Protein 6J02 (pdb70)

InterPro domains:
  IPR001190 SRCR domain [PF00530] (360-457)
  IPR001190 SRCR domain [PR00258] (357-373)
  IPR001190 SRCR domain [PR00258] (376-387)
  IPR001190 SRCR domain [PR00258] (391-401)
  IPR001190 SRCR domain [PR00258] (422-436)
  IPR001190 SRCR domain [PR00258] (445-457)
  IPR001190 SRCR domain [PS00420] (362-399)
  IPR001190 SRCR domain [PS50287] (357-457)
  IPR001190 SRCR domain [SM00202] (357-457)
  IPR003543 Macrophage scavenger receptor, Class A-I/II [PF03523] (125-173)
  IPR003543 Macrophage scavenger receptor, Class A-I/II [PR01408] (24-43)
  IPR003543 Macrophage scavenger receptor, Class A-I/II [PR01408] (54-79)
  IPR003543 Macrophage scavenger receptor, Class A-I/II [PR01408] (125-141)
  IPR003543 Macrophage scavenger receptor, Class A-I/II [PR01408] (153-173)
  IPR003543 Macrophage scavenger receptor, Class A-I/II [PR01408] (175-193)
  IPR003543 Macrophage scavenger receptor, Class A-I/II [PR01408] (213-237)
  IPR003543 Macrophage scavenger receptor, Class A-I/II [PR01408] (241-257)
  IPR003543 Macrophage scavenger receptor, Class A-I/II [PR01408] (258-277)
  IPR008160 Collagen triple helix repeat [PF01391] (276-329)
  IPR036772 SRCR-like domain superfamily [G3DSA:3.10.250.10] (352-458)

Nearest PDB structures (foldseek):
  6j02-assembly2_B  TM=1.009E+00  e=2.039E-23  Mus musculus
  7dpx-assembly1_A  TM=1.003E+00  e=7.834E-20  Homo sapiens
  7bzz-assembly2_D  TM=9.790E-01  e=2.343E-16  Mus musculus
  7c00-assembly1_A  TM=9.803E-01  e=2.225E-15  Homo sapiens
  1by2-assembly1_A  TM=9.703E-01  e=2.714E-14  Homo sapiens

CATH classification: 3.10.250.10

Radius of gyration: 17.84 Å; Cα contacts (8 Å, |Δi|>4): 551; chains: 2; bounding box: 26×53×44 Å

Organism: Mus musculus (NCBI:txid10090)

Foldseek 3Di:
DQWFADQDPDRQKHFIWGADPHDTAFEFQQPDDQLLQLLANVLVPFDGWDDKDWQQPSHFDDDWHFAYPWDGPRPDNHSVPTDGPGTTDDPDGRSGTMMTGTD/DQWFADQDPDRQKHFIWGADPRDIAFEFQQPPDQLLQLLANVLVVFDGWDDKDWQQPRHFDDDWHFAYPWDGPRPDNHSVPTDGPGTTDDPHGSSTTMMTGTD

GO terms:
  GO:0001540 amyloid-beta binding (F, IGI)
  GO:0038024 cargo receptor activity (F, IGI)
  GO:0097242 amyloid-beta clearance (P, IGI)
  GO:0006898 receptor-mediated endocytosis (P, IGI)
  GO:0006911 phagocytosis, engulfment (P, IGI)
  GO:0005886 plasma membrane (C, IMP)
  GO:0010629 negative regulation of gene expression (P, IMP)
  GO:0097242 amyloid-beta clearance (P, IMP)
  GO:0042953 lipoprotein transport (P, IMP)
  GO:0005886 plasma membrane (C, TAS)
  GO:0010744 positive regulation of macrophage derived foam cell differentiation (P, IGI)
  GO:0034381 plasma lipoprotein particle clearance (P, IMP)
  GO:0030169 low-density lipoprotein particle binding (F, IMP)
  GO:0010886 positive regulation of cholesterol storage (P, IMP)
  GO:0030301 cholesterol transport (P, IMP)

Solvent-accessible surface area: 9898 Å² total; per-residue (Å²): 178,62,13,94,26,52,53,28,104,30,83,55,24,0,23,0,10,0,81,35,146,58,92,75,0,0,1,2,10,75,118,6,28,9,63,3,0,26,1,1,0,100,24,40,69,59,131,33,1,34,7,7,36,59,178,17,110,29,37,107,6,119,51,30,12,23,0,3,42,10,108,1,147,6,226,35,85,27,4,61,97,10,142,38,109,98,80,24,12,181,88,20,59,33,52,42,1,0,1,0,20,0,90,182,62,10,99,26,47,55,30,103,27,82,61,24,0,25,0,11,0,80,38,145,57,93,74,1,0,0,1,10,77,127,6,27,8,62,4,0,27,1,0,0,100,42,31,63,58,140,32,0,34,7,7,34,66,178,19,110,30,34,109,5,112,52,35,13,27,0,8,52,9,91,2,159,4,220,37,84,28,1,59,97,10,135,38,98,112,83,32,20,182,91,19,57,34,53,40,2,0,2,0,20,1,59

Secondary structure (DSSP, 8-state):
--EEEEESSSTTEEEEEEEETTEEEEEBSTT--HHHHHHHHHHTT-S-EEEEE-SSTT----S-EEESSEE--S--SSGGGSEES-S--SS--GGGB-EEEE-/--EEEEESSSTTEEEEEEEETTEEEEEBSTT--HHHHHHHHHHTT-S-EEEEE-SSTT----S-EEESSEE--S--SSGGGSEES-SS-SS--GGGB-EEEE-

Sequence (206 aa):
KTVRLVGGSGAHEGRVEIFHQGQWGTICDDRWDIRAGQVVCRSLGYQEVLAVHKRAHFGQGTGPIWLNEVMCFGRESSIENCKINQWGVLSCSHSEDAGVTCTKTVRLVGGSGAHEGRVEIFHQGQWGTICDDRWDIRAGQVVCRSLGYQEVLAVHKRAHFGQGTGPIWLNEVMCFGRESSIENCKINQWGVLSCSHSEDAGVTCT

Structure (mmCIF, N/CA/C/O backbone):
data_6J02
#
_entry.id   6J02
#
_cell.length_a   39.274
_cell.length_b   42.881
_cell.length_c   45.469
_cell.angle_alpha   91.03
_cell.angle_beta   110.81
_cell.angle_gamma   117.35
#
_symmetry.space_group_name_H-M   'P 1'
#
loop_
_entity.id
_entity.type
_entity.pdbx_description
1 polymer 'Macrophage scavenger receptor types I and II'
2 non-polymer 'CALCIUM ION'
3 water water
#
loop_
_atom_site.group_PDB
_atom_site.id
_atom_site.type_symbol
_atom_site.label_atom_id
_atom_site.label_alt_id
_atom_site.label_comp_id
_atom_site.label_asym_id
_atom_site.label_entity_id
_atom_site.label_seq_id
_atom_site.pdbx_PDB_ins_code
_atom_site.Cartn_x
_atom_site.Cartn_y
_atom_site.Cartn_z
_atom_site.occupancy
_atom_site.B_iso_or_equiv
_atom_site.auth_seq_id
_atom_site.auth_comp_id
_atom_site.auth_asym_id
_atom_site.auth_atom_id
_atom_site.pdbx_PDB_model_num
ATOM 1 N N . LYS A 1 14 ? 12.898 -30.120 -13.394 1.00 46.12 4 LYS A N 1
ATOM 2 C CA . LYS A 1 14 ? 13.037 -30.359 -11.953 1.00 42.40 4 LYS A CA 1
ATOM 3 C C . LYS A 1 14 ? 13.609 -29.117 -11.268 1.00 39.56 4 LYS A C 1
ATOM 4 O O . LYS A 1 14 ? 14.677 -28.638 -11.644 1.00 35.87 4 LYS A O 1
ATOM 10 N N . THR A 1 15 ? 12.897 -28.606 -10.262 1.00 31.54 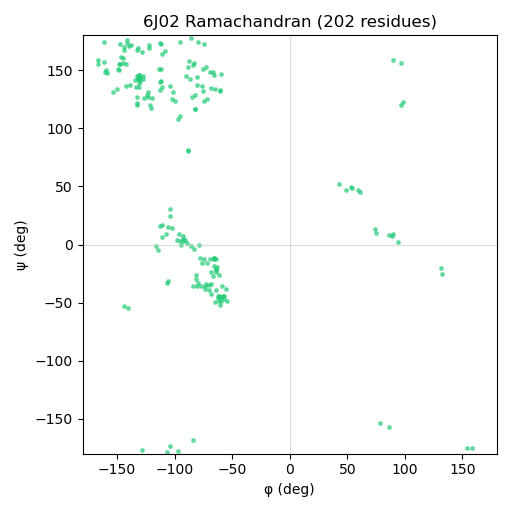5 THR A N 1
ATOM 11 C CA . THR A 1 15 ? 13.264 -27.368 -9.584 1.00 33.41 5 THR A CA 1
ATOM 12 C C . THR A 1 15 ? 14.078 -27.594 -8.316 1.00 35.22 5 THR A C 1
ATOM 13 O O . THR A 1 15 ? 14.370 -26.622 -7.612 1.00 29.30 5 THR A O 1
ATOM 18 N N . VAL A 1 16 ? 14.422 -28.839 -7.992 1.00 28.48 6 VAL A N 1
ATOM 19 C CA . VAL A 1 16 ? 15.239 -29.155 -6.830 1.00 25.97 6 VAL A CA 1
ATOM 20 C C . VAL A 1 16 ? 16.377 -30.062 -7.255 1.00 30.53 6 VAL A C 1
ATOM 21 O O . VAL A 1 16 ? 16.196 -30.939 -8.111 1.00 32.77 6 VAL A O 1
ATOM 34 N N . ARG A 1 17 ? 17.548 -29.859 -6.645 1.00 26.30 7 ARG A N 1
ATOM 35 C CA . ARG A 1 17 ? 18.720 -30.687 -6.892 1.00 30.74 7 ARG A CA 1
ATOM 36 C C . ARG A 1 17 ? 19.540 -30.782 -5.618 1.00 30.44 7 ARG A C 1
ATOM 37 O O . ARG A 1 17 ? 19.455 -29.928 -4.736 1.00 28.38 7 ARG A O 1
ATOM 58 N N . LEU A 1 18 ? 20.318 -31.852 -5.521 1.00 29.11 8 LEU A N 1
ATOM 59 C CA . LEU A 1 18 ? 21.234 -32.070 -4.412 1.00 29.91 8 LEU A CA 1
ATOM 60 C C . LEU A 1 18 ? 22.663 -31.984 -4.918 1.00 31.06 8 LEU A C 1
ATOM 61 O O . LEU A 1 18 ? 22.993 -32.615 -5.924 1.00 31.90 8 LEU A O 1
ATOM 77 N N . VAL A 1 19 ? 23.510 -31.237 -4.204 1.00 30.45 9 VAL A N 1
ATOM 78 C CA . VAL A 1 19 ? 24.870 -30.936 -4.644 1.00 34.83 9 VAL A CA 1
ATOM 79 C C . VAL A 1 19 ? 25.856 -31.209 -3.518 1.00 32.75 9 VAL A C 1
ATOM 80 O O . VAL A 1 19 ? 25.553 -30.972 -2.345 1.00 31.49 9 VAL A O 1
ATOM 93 N N . GLY A 1 20 ? 27.054 -31.669 -3.882 1.00 32.21 10 GLY A N 1
ATOM 94 C CA . GLY A 1 20 ? 28.155 -31.798 -2.946 1.00 37.53 10 GLY A CA 1
ATOM 95 C C . GLY A 1 20 ? 28.193 -33.092 -2.164 1.00 41.97 10 GLY A C 1
ATOM 96 O O . GLY A 1 20 ? 29.018 -33.225 -1.252 1.00 44.43 10 GLY A O 1
ATOM 100 N N . GLY A 1 21 ? 27.346 -34.050 -2.489 1.00 34.91 11 GLY A N 1
ATOM 101 C CA . GLY A 1 21 ? 27.272 -35.280 -1.736 1.00 39.19 11 GLY A CA 1
ATOM 102 C C . GLY A 1 21 ? 28.112 -36.372 -2.369 1.00 40.00 11 GLY A C 1
ATOM 103 O O . GLY A 1 21 ? 28.682 -36.206 -3.443 1.00 43.98 11 GLY A O 1
ATOM 107 N N . SER A 1 22 ? 28.183 -37.502 -1.670 1.00 42.51 12 SER A N 1
ATOM 108 C CA . SER A 1 22 ? 28.855 -38.668 -2.233 1.00 41.21 12 SER A CA 1
ATOM 109 C C . SER A 1 22 ? 28.156 -39.128 -3.505 1.00 43.12 12 SER A C 1
ATOM 110 O O . SER A 1 22 ? 28.797 -39.327 -4.543 1.00 57.74 12 SER A O 1
ATOM 113 N N . GLY A 1 23 ? 26.835 -39.260 -3.454 1.00 39.80 13 GLY A N 1
ATOM 114 C CA . GLY A 1 23 ? 26.050 -39.640 -4.609 1.00 33.96 13 GLY A CA 1
ATOM 115 C C . GLY A 1 23 ? 24.902 -38.693 -4.847 1.00 35.96 13 GLY A C 1
ATOM 116 O O . GLY A 1 23 ? 24.774 -37.686 -4.145 1.00 38.50 13 GLY A O 1
ATOM 120 N N . ALA A 1 24 ? 24.063 -38.979 -5.838 1.00 32.70 14 ALA A N 1
ATOM 121 C CA . ALA A 1 24 ? 22.964 -38.074 -6.118 1.00 36.90 14 ALA A CA 1
ATOM 122 C C . ALA A 1 24 ? 21.843 -38.171 -5.095 1.00 31.94 14 ALA A C 1
ATOM 123 O O . ALA A 1 24 ? 20.960 -37.311 -5.096 1.00 40.87 14 ALA A O 1
ATOM 130 N N . HIS A 1 25 ? 21.848 -39.193 -4.244 1.00 36.27 15 HIS A N 1
ATOM 131 C CA . HIS A 1 25 ? 20.825 -39.371 -3.217 1.00 36.65 15 HIS A CA 1
ATOM 132 C C . HIS A 1 25 ? 21.036 -38.480 -1.998 1.00 33.21 15 HIS A C 1
ATOM 133 O O . HIS A 1 25 ? 20.258 -38.592 -1.045 1.00 29.21 15 HIS A O 1
ATOM 147 N N . GLU A 1 26 ? 22.085 -37.655 -1.973 1.00 32.30 16 GLU A N 1
ATOM 148 C CA . GLU A 1 26 ? 22.399 -36.811 -0.824 1.00 32.86 16 GLU A CA 1
ATOM 149 C C . GLU A 1 26 ? 23.084 -35.531 -1.299 1.00 36.13 16 GLU A C 1
ATOM 150 O O . GLU A 1 26 ? 23.762 -35.524 -2.340 1.00 30.71 16 GLU A O 1
ATOM 162 N N . GLY A 1 27 ? 22.902 -34.469 -0.531 1.00 28.02 17 GLY A N 1
ATOM 163 C CA . GLY A 1 27 ? 23.710 -33.265 -0.714 1.00 29.41 17 GLY A CA 1
ATOM 164 C C . GLY A 1 27 ? 23.065 -32.025 -0.147 1.00 30.16 17 GLY A C 1
ATOM 165 O O . GLY A 1 27 ? 22.033 -32.060 0.528 1.00 25.56 17 GLY A O 1
ATOM 169 N N . ARG A 1 28 ? 23.738 -30.893 -0.394 1.00 26.53 18 ARG A N 1
ATOM 170 C CA . ARG A 1 28 ? 23.123 -29.591 -0.183 1.00 23.50 18 ARG A CA 1
ATOM 171 C C . ARG A 1 28 ? 21.890 -29.449 -1.074 1.00 27.37 18 ARG A C 1
ATOM 172 O O . ARG A 1 28 ? 21.948 -29.717 -2.279 1.00 28.28 18 ARG A O 1
ATOM 193 N N . VAL A 1 29 ? 20.773 -29.004 -0.487 1.00 24.79 19 VAL A N 1
ATOM 194 C CA . VAL A 1 29 ? 19.540 -28.806 -1.237 1.00 19.21 19 VAL A CA 1
ATOM 195 C C . VAL A 1 29 ? 19.595 -27.456 -1.938 1.00 23.86 19 VAL A C 1
ATOM 196 O O . VAL A 1 29 ? 19.811 -26.426 -1.299 1.00 25.46 19 VAL A O 1
ATOM 209 N N . GLU A 1 30 ? 19.337 -27.458 -3.232 1.00 24.54 20 GLU A N 1
ATOM 210 C CA . GLU A 1 30 ? 19.227 -26.213 -3.985 1.00 26.75 20 GLU A CA 1
ATOM 211 C C . GLU A 1 30 ? 17.912 -26.216 -4.741 1.00 26.27 20 GLU A C 1
ATOM 212 O O . GLU A 1 30 ? 17.436 -27.264 -5.192 1.00 26.06 20 GLU A O 1
ATOM 224 N N . ILE A 1 31 ? 17.316 -25.031 -4.858 1.00 23.76 21 ILE A N 1
ATOM 225 C CA . ILE A 1 31 ? 15.998 -24.880 -5.435 1.00 21.65 21 ILE A CA 1
ATOM 226 C C . ILE A 1 31 ? 16.093 -23.788 -6.483 1.00 23.36 21 ILE A C 1
ATOM 227 O O . ILE A 1 31 ? 16.790 -22.788 -6.270 1.00 21.88 21 ILE A O 1
ATOM 243 N N . PHE A 1 32 ? 15.399 -23.984 -7.588 1.00 26.51 22 PHE A N 1
ATOM 244 C CA . PHE A 1 32 ? 15.417 -23.042 -8.707 1.00 26.35 22 PHE A CA 1
ATOM 245 C C . PHE A 1 32 ? 14.168 -22.170 -8.641 1.00 24.55 22 PHE A C 1
ATOM 246 O O . PHE A 1 32 ? 13.045 -22.679 -8.689 1.00 25.94 22 PHE A O 1
ATOM 263 N N . HIS A 1 33 ? 14.366 -20.846 -8.603 1.00 28.61 23 HIS A N 1
ATOM 264 C CA . HIS A 1 33 ? 13.283 -19.895 -8.385 1.00 28.40 23 HIS A CA 1
ATOM 265 C C . HIS A 1 33 ? 13.678 -18.621 -9.107 1.00 24.19 23 HIS A C 1
ATOM 266 O O . HIS A 1 33 ? 14.844 -18.227 -9.036 1.00 23.12 23 HIS A O 1
ATOM 280 N N . GLN A 1 34 ? 12.742 -18.047 -9.848 1.00 27.31 24 GLN A N 1
ATOM 281 C CA . GLN A 1 34 ? 12.966 -16.785 -10.573 1.00 27.37 24 GLN A CA 1
ATOM 282 C C . GLN A 1 34 ? 14.342 -16.773 -11.249 1.00 32.65 24 GLN A C 1
ATOM 283 O O . GLN A 1 34 ? 15.149 -15.856 -11.074 1.00 33.38 24 GLN A O 1
ATOM 297 N N . GLY A 1 35 ? 14.605 -17.835 -12.015 1.00 32.45 25 GLY A N 1
ATOM 298 C CA . GLY A 1 35 ? 15.785 -17.951 -12.854 1.00 32.22 25 GLY A CA 1
ATOM 299 C C . GLY A 1 35 ? 17.102 -18.247 -12.174 1.00 33.27 25 GLY A C 1
ATOM 300 O O . GLY A 1 35 ? 18.135 -18.201 -12.851 1.00 34.45 25 GLY A O 1
ATOM 304 N N . GLN A 1 36 ? 17.120 -18.595 -10.879 1.00 27.17 26 GLN A N 1
ATOM 305 C CA . GLN A 1 36 ? 18.374 -18.764 -10.158 1.00 26.98 26 GLN A CA 1
ATOM 306 C C . GLN A 1 36 ? 18.260 -19.985 -9.266 1.00 29.37 26 GLN A C 1
ATOM 307 O O . GLN A 1 36 ? 17.232 -20.165 -8.616 1.00 27.28 26 GLN A O 1
ATOM 321 N N . TRP A 1 37 ? 19.310 -20.798 -9.230 1.00 26.59 27 TRP A N 1
ATOM 322 C CA . TRP A 1 37 ? 19.444 -21.796 -8.171 1.00 28.24 27 TRP A CA 1
ATOM 323 C C . TRP A 1 37 ? 19.886 -21.105 -6.891 1.00 29.23 27 TRP A C 1
ATOM 324 O O . TRP A 1 37 ? 20.750 -20.223 -6.914 1.00 29.22 27 TRP A O 1
ATOM 345 N N . GLY A 1 38 ? 19.268 -21.480 -5.773 1.00 25.47 28 GLY A N 1
ATOM 346 C CA . GLY A 1 38 ? 19.611 -20.898 -4.498 1.00 25.27 28 GLY A CA 1
ATOM 347 C C . GLY A 1 38 ? 19.418 -21.958 -3.439 1.00 22.77 28 GLY A C 1
ATOM 348 O O . GLY A 1 38 ? 18.880 -23.039 -3.702 1.00 26.75 28 GLY A O 1
ATOM 352 N N . THR A 1 39 ? 19.835 -21.629 -2.233 1.00 21.91 29 THR A N 1
ATOM 353 C CA . THR A 1 39 ? 19.891 -22.629 -1.155 1.0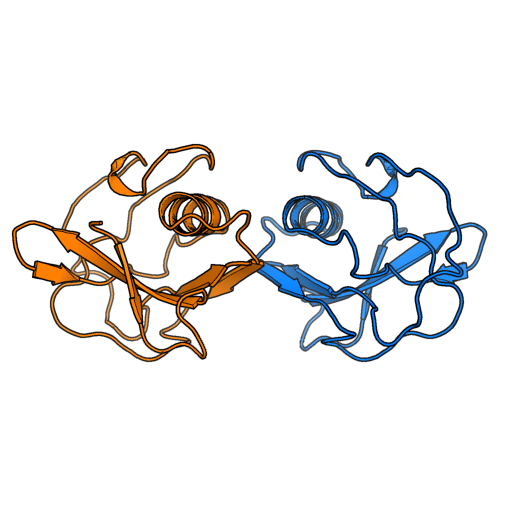0 20.16 29 THR A CA 1
ATOM 354 C C . THR A 1 39 ? 18.775 -22.432 -0.122 1.00 23.06 29 THR A C 1
ATOM 355 O O . THR A 1 39 ? 17.901 -21.576 -0.244 1.00 20.68 29 THR A O 1
ATOM 366 N N . ILE A 1 40 ? 18.792 -23.295 0.896 1.00 20.52 30 ILE A N 1
ATOM 367 C CA . ILE A 1 40 ? 17.811 -23.301 1.978 1.00 23.34 30 ILE A CA 1
ATOM 368 C C . ILE A 1 40 ? 18.556 -23.150 3.301 1.00 20.59 30 ILE A C 1
ATOM 369 O O . ILE A 1 40 ? 19.524 -23.869 3.558 1.00 22.68 30 ILE A O 1
ATOM 385 N N . CYS A 1 41 ? 18.106 -22.230 4.144 1.00 21.59 31 CYS A N 1
ATOM 386 C CA . CYS A 1 41 ? 18.734 -22.024 5.432 1.00 25.21 31 CYS A CA 1
ATOM 387 C C . CYS A 1 41 ? 18.341 -23.151 6.383 1.00 21.80 31 CYS A C 1
ATOM 388 O O . CYS A 1 41 ? 17.244 -23.729 6.289 1.00 22.35 31 CYS A O 1
ATOM 395 N N . ASP A 1 42 ? 19.231 -23.441 7.318 1.00 20.59 32 ASP A N 1
ATOM 396 C CA . ASP A 1 42 ? 19.003 -24.572 8.224 1.00 20.64 32 ASP A CA 1
ATOM 397 C C . ASP A 1 42 ? 18.162 -24.224 9.457 1.00 25.82 32 ASP A C 1
ATOM 398 O O . ASP A 1 42 ? 17.907 -25.114 10.285 1.00 20.06 32 ASP A O 1
ATOM 407 N N . ASP A 1 43 ? 17.743 -22.968 9.613 1.00 25.02 33 ASP A N 1
ATOM 408 C CA . ASP A 1 43 ? 17.138 -22.531 10.878 1.00 27.22 33 ASP A CA 1
ATOM 409 C C . ASP A 1 43 ? 15.928 -23.372 11.232 1.00 26.27 33 ASP A C 1
ATOM 410 O O . ASP A 1 43 ? 15.789 -23.836 12.371 1.00 29.06 33 ASP A O 1
ATOM 419 N N . ARG A 1 44 ? 15.044 -23.590 10.266 1.00 20.74 34 ARG A N 1
ATOM 420 C CA . ARG A 1 44 ? 13.810 -24.333 10.490 1.00 32.37 34 ARG A CA 1
ATOM 421 C C . ARG A 1 44 ? 13.819 -25.675 9.783 1.00 33.27 34 ARG A C 1
ATOM 422 O O . ARG A 1 44 ? 12.771 -26.302 9.631 1.00 30.55 34 ARG A O 1
ATOM 443 N N . TRP A 1 45 ? 14.995 -26.137 9.379 1.00 29.65 35 TRP A N 1
ATOM 444 C CA . TRP A 1 45 ? 15.097 -27.311 8.532 1.00 24.84 35 TRP A CA 1
ATOM 445 C C . TRP A 1 45 ? 14.821 -28.566 9.347 1.00 22.07 35 TRP A C 1
ATOM 446 O O . TRP A 1 45 ? 15.508 -28.828 10.332 1.00 26.73 35 TRP A O 1
ATOM 467 N N . ASP A 1 46 ? 13.842 -29.363 8.929 1.00 20.90 36 ASP A N 1
ATOM 468 C CA . ASP A 1 46 ? 13.488 -30.532 9.725 1.00 22.38 36 ASP A CA 1
ATOM 469 C C . ASP A 1 46 ? 13.205 -31.719 8.818 1.00 20.06 36 ASP A C 1
ATOM 470 O O . ASP A 1 46 ? 13.153 -31.617 7.594 1.00 20.03 36 ASP A O 1
ATOM 479 N N . ILE A 1 47 ? 13.057 -32.875 9.452 1.00 19.41 37 ILE A N 1
ATOM 480 C CA . ILE A 1 47 ? 12.951 -34.136 8.745 1.00 21.38 37 ILE A CA 1
ATOM 481 C C . ILE A 1 47 ? 11.699 -34.208 7.864 1.00 19.94 37 ILE A C 1
ATOM 482 O O . ILE A 1 47 ? 11.671 -34.983 6.900 1.00 20.40 37 ILE A O 1
ATOM 498 N N . ARG A 1 48 ? 10.653 -33.429 8.167 1.00 20.51 38 ARG A N 1
ATOM 499 C CA . ARG A 1 48 ? 9.463 -33.433 7.318 1.00 17.01 38 ARG A CA 1
ATOM 500 C C . ARG A 1 48 ? 9.773 -32.780 5.981 1.00 20.41 38 ARG A C 1
ATOM 501 O O . ARG A 1 48 ? 9.329 -33.250 4.926 1.00 23.79 38 ARG A O 1
ATOM 522 N N . ALA A 1 49 ? 10.562 -31.711 6.005 1.00 21.34 39 ALA A N 1
ATOM 523 C CA . ALA A 1 49 ? 10.972 -31.080 4.757 1.00 19.68 39 ALA A CA 1
ATOM 524 C C . ALA A 1 49 ? 11.954 -31.972 4.010 1.00 23.91 39 ALA A C 1
ATOM 525 O O . ALA A 1 49 ? 11.930 -32.041 2.775 1.00 23.43 39 ALA A O 1
ATOM 532 N N . GLY A 1 50 ? 12.797 -32.694 4.746 1.00 22.40 40 GLY A N 1
ATOM 533 C CA . GLY A 1 50 ? 13.707 -33.627 4.112 1.00 22.48 40 GLY A CA 1
ATOM 534 C C . GLY A 1 50 ? 12.970 -34.731 3.385 1.00 21.57 40 GLY A C 1
ATOM 535 O O . GLY A 1 50 ? 13.337 -35.101 2.269 1.00 22.66 40 GLY A O 1
ATOM 539 N N . GLN A 1 51 ? 11.940 -35.292 4.019 1.00 22.78 41 GLN A N 1
ATOM 540 C CA . GLN A 1 51 ? 11.093 -36.282 3.353 1.00 22.47 41 GLN A CA 1
ATOM 541 C C . GLN A 1 51 ? 10.477 -35.722 2.074 1.00 23.73 41 GLN A C 1
ATOM 542 O O . GLN A 1 51 ? 10.430 -36.399 1.040 1.00 26.31 41 GLN A O 1
ATOM 556 N N . VAL A 1 52 ? 9.964 -34.498 2.126 1.00 25.03 42 VAL A N 1
ATOM 557 C CA . VAL A 1 52 ? 9.364 -33.913 0.932 1.00 26.36 42 VAL A CA 1
ATOM 558 C C . VAL A 1 52 ? 10.392 -33.822 -0.182 1.00 25.46 42 VAL A C 1
ATOM 559 O O . VAL A 1 52 ? 10.109 -34.162 -1.340 1.00 25.61 42 VAL A O 1
ATOM 572 N N . VAL A 1 53 ? 11.599 -33.364 0.150 1.00 24.53 43 VAL A N 1
ATOM 573 C CA . VAL A 1 53 ? 12.621 -33.175 -0.870 1.00 22.28 43 VAL A CA 1
ATOM 574 C C . VAL A 1 53 ? 12.996 -34.515 -1.468 1.00 23.35 43 VAL A C 1
ATOM 575 O O . VAL A 1 53 ? 13.047 -34.694 -2.688 1.00 24.79 43 VAL A O 1
ATOM 588 N N . CYS A 1 54 ? 13.267 -35.479 -0.602 1.00 21.37 44 CYS A N 1
ATOM 589 C CA . CYS A 1 54 ? 13.709 -36.785 -1.058 1.00 22.24 44 CYS A CA 1
ATOM 590 C C . CYS A 1 54 ? 12.673 -37.447 -1.957 1.00 28.99 44 CYS A C 1
ATOM 591 O O . CYS A 1 54 ? 13.013 -38.006 -3.005 1.00 27.34 44 CYS A O 1
ATOM 598 N N . ARG A 1 55 ? 11.400 -37.404 -1.570 1.00 26.19 45 ARG A N 1
ATOM 599 C CA . ARG A 1 55 ? 10.399 -38.092 -2.372 1.00 28.71 45 ARG A CA 1
ATOM 600 C C . ARG A 1 55 ? 10.136 -37.355 -3.689 1.00 28.29 45 ARG A C 1
ATOM 601 O O . ARG A 1 55 ? 9.890 -37.990 -4.718 1.00 29.51 45 ARG A O 1
ATOM 622 N N . SER A 1 56 ? 10.215 -36.024 -3.685 1.00 26.94 46 SER A N 1
ATOM 623 C CA . SER A 1 56 ? 10.081 -35.258 -4.926 1.00 28.34 46 SER A CA 1
ATOM 624 C C . SER A 1 56 ? 11.202 -35.558 -5.917 1.00 33.33 46 SER A C 1
ATOM 625 O O . SER A 1 56 ? 11.060 -35.279 -7.120 1.00 32.66 46 SER A O 1
ATOM 633 N N . LEU A 1 57 ? 12.323 -36.081 -5.442 1.00 27.96 47 LEU A N 1
ATOM 634 C CA . LEU A 1 57 ? 13.415 -36.501 -6.312 1.00 35.43 47 LEU A CA 1
ATOM 635 C C . LEU A 1 57 ? 13.310 -37.978 -6.675 1.00 38.49 47 LEU A C 1
ATOM 636 O O . LEU A 1 57 ? 14.234 -38.525 -7.287 1.00 38.35 47 LEU A O 1
ATOM 652 N N . GLY A 1 58 ? 12.213 -38.628 -6.294 1.00 34.55 48 GLY A N 1
ATOM 653 C CA . GLY A 1 58 ? 11.966 -40.009 -6.640 1.00 35.99 48 GLY A CA 1
ATOM 654 C C . GLY A 1 58 ? 12.501 -41.038 -5.670 1.00 40.29 48 GLY A C 1
ATOM 655 O O . GLY A 1 58 ? 12.449 -42.233 -5.981 1.00 33.43 48 GLY A O 1
ATOM 659 N N . TYR A 1 59 ? 13.025 -40.624 -4.518 1.00 32.20 49 TYR A N 1
ATOM 660 C CA . TYR A 1 59 ? 13.525 -41.558 -3.522 1.00 34.80 49 TYR A CA 1
ATOM 661 C C . TYR A 1 59 ? 12.400 -41.969 -2.589 1.00 31.53 49 TYR A C 1
ATOM 662 O O . TYR A 1 59 ? 11.447 -41.218 -2.357 1.00 33.84 49 TYR A O 1
ATOM 680 N N . GLN A 1 60 ? 12.525 -43.171 -2.031 1.00 30.70 50 GLN A N 1
ATOM 681 C CA . GLN A 1 60 ? 11.437 -43.689 -1.213 1.00 31.04 50 GLN A CA 1
ATOM 682 C C . GLN A 1 60 ? 11.371 -42.987 0.140 1.00 27.27 50 GLN A C 1
ATOM 683 O O . GLN A 1 60 ? 10.275 -42.757 0.665 1.00 32.59 50 GLN A O 1
ATOM 697 N N . GLU A 1 61 ? 12.521 -42.669 0.740 1.00 26.70 51 GLU A N 1
ATOM 698 C CA . GLU A 1 61 ? 12.525 -42.111 2.084 1.00 30.28 51 GLU A CA 1
ATOM 699 C C . GLU A 1 61 ? 13.641 -41.100 2.242 1.00 23.59 51 GLU A C 1
ATOM 700 O O . GLU A 1 61 ? 14.648 -41.142 1.532 1.00 24.99 51 GLU A O 1
ATOM 712 N N . VAL A 1 62 ? 13.488 -40.247 3.257 1.00 22.51 52 VAL A N 1
ATOM 713 C CA . VAL A 1 62 ? 14.613 -39.506 3.824 1.00 22.99 52 VAL A CA 1
ATOM 714 C C . VAL A 1 62 ? 15.280 -40.364 4.890 1.00 25.50 52 VAL A C 1
ATOM 715 O O . VAL A 1 62 ? 14.612 -41.057 5.662 1.00 20.94 52 VAL A O 1
ATOM 728 N N . LEU A 1 63 ? 16.607 -40.280 4.954 1.00 23.74 53 LEU A N 1
ATOM 729 C CA . LEU A 1 63 ? 17.388 -40.898 6.015 1.00 27.39 53 LEU A CA 1
ATOM 730 C C . LEU A 1 63 ? 17.916 -39.898 7.021 1.00 23.98 53 LEU A C 1
ATOM 731 O O . LEU A 1 63 ? 18.025 -40.229 8.205 1.00 22.10 53 LEU A O 1
ATOM 747 N N . ALA A 1 64 ? 18.210 -38.677 6.584 1.00 22.35 54 ALA A N 1
ATOM 748 C CA . ALA A 1 64 ? 18.814 -37.686 7.448 1.00 17.83 54 ALA A CA 1
ATOM 749 C C . ALA A 1 64 ? 18.599 -36.288 6.871 1.00 21.41 54 ALA A C 1
ATOM 750 O O . ALA A 1 64 ? 18.510 -36.106 5.652 1.00 24.04 54 ALA A O 1
ATOM 757 N N . VAL A 1 65 ? 18.490 -35.314 7.771 1.00 22.07 55 VAL A N 1
ATOM 758 C CA . VAL A 1 65 ? 18.641 -33.903 7.411 1.00 20.14 55 VAL A CA 1
ATOM 759 C C . VAL A 1 65 ? 19.903 -33.392 8.084 1.00 23.56 55 VAL A C 1
ATOM 760 O O . VAL A 1 65 ? 20.312 -33.872 9.149 1.00 23.16 55 VAL A O 1
ATOM 773 N N . HIS A 1 66 ? 20.523 -32.402 7.459 1.00 21.91 56 HIS A N 1
ATOM 774 C CA . HIS A 1 66 ? 21.815 -31.905 7.899 1.00 21.58 56 HIS A CA 1
ATOM 775 C C . HIS A 1 66 ? 21.784 -30.390 7.909 1.00 25.95 56 HIS A C 1
ATOM 776 O O . HIS A 1 66 ? 21.223 -29.768 7.006 1.00 24.83 56 HIS A O 1
ATOM 790 N N . LYS A 1 67 ? 22.423 -29.816 8.911 1.00 24.58 57 LYS A N 1
ATOM 791 C CA . LYS A 1 67 ? 22.506 -28.370 9.076 1.00 24.40 57 LYS A CA 1
ATOM 792 C C . LYS A 1 67 ? 23.951 -27.917 8.874 1.00 30.31 57 LYS A C 1
ATOM 793 O O . LYS A 1 67 ? 24.855 -28.726 8.691 1.00 26.06 57 LYS A O 1
ATOM 812 N N . ARG A 1 68 ? 24.144 -26.600 8.856 1.00 26.23 58 ARG A N 1
ATOM 813 C CA . ARG A 1 68 ? 25.472 -25.975 8.936 1.00 29.35 58 ARG A CA 1
ATOM 814 C C . ARG A 1 68 ? 26.374 -26.367 7.769 1.00 29.96 58 ARG A C 1
ATOM 815 O O . ARG A 1 68 ? 27.560 -26.650 7.945 1.00 27.27 58 ARG A O 1
ATOM 836 N N . ALA A 1 69 ? 25.809 -26.331 6.562 1.00 26.44 59 ALA A N 1
ATOM 837 C CA . ALA A 1 69 ? 26.558 -26.525 5.321 1.00 28.61 59 ALA A CA 1
ATOM 838 C C . ALA A 1 69 ? 27.363 -27.817 5.382 1.00 36.85 59 ALA A C 1
ATOM 839 O O . ALA A 1 69 ? 28.560 -27.867 5.097 1.00 29.72 59 ALA A O 1
ATOM 846 N N . HIS A 1 70 ? 26.667 -28.880 5.777 1.00 30.94 60 HIS A N 1
ATOM 847 C CA . HIS A 1 70 ? 27.281 -30.191 5.921 1.00 33.94 60 HIS A CA 1
ATOM 848 C C . HIS A 1 70 ? 27.969 -30.650 4.638 1.00 37.59 60 HIS A C 1
ATOM 849 O O . HIS A 1 70 ? 29.031 -31.285 4.689 1.00 31.11 60 HIS A O 1
ATOM 863 N N . PHE A 1 71 ? 27.373 -30.359 3.480 1.00 36.40 61 PHE A N 1
ATOM 864 C CA . PHE A 1 71 ? 27.927 -30.741 2.186 1.00 34.96 61 PHE A CA 1
ATOM 865 C C . PHE A 1 71 ? 28.570 -29.561 1.471 1.00 34.89 61 PHE A C 1
ATOM 866 O O . PHE A 1 71 ? 28.572 -29.509 0.237 1.00 35.54 61 PHE A O 1
ATOM 883 N N . GLY A 1 72 ? 29.111 -28.625 2.225 1.00 32.43 62 GLY A N 1
ATOM 884 C CA . GLY A 1 72 ? 29.699 -27.428 1.672 1.00 35.97 62 GLY A CA 1
ATOM 885 C C . GLY A 1 72 ? 28.690 -26.301 1.539 1.00 36.48 62 GLY A C 1
ATOM 886 O O . GLY A 1 72 ? 27.474 -26.501 1.527 1.00 32.36 62 GLY A O 1
ATOM 890 N N . GLN A 1 73 ? 29.222 -25.088 1.468 1.00 33.55 63 GLN A N 1
ATOM 891 C CA . GLN A 1 73 ? 28.398 -23.905 1.274 1.00 34.75 63 GLN A CA 1
ATOM 892 C C . GLN A 1 73 ? 28.020 -23.733 -0.186 1.00 33.18 63 GLN A C 1
ATOM 893 O O . GLN A 1 73 ? 28.810 -24.014 -1.090 1.00 31.29 63 GLN A O 1
ATOM 907 N N . GLY A 1 74 ? 26.804 -23.246 -0.416 1.00 28.55 64 GLY A N 1
ATOM 908 C CA . GLY A 1 74 ? 26.408 -22.801 -1.732 1.00 34.84 64 GLY A CA 1
ATOM 909 C C . GLY A 1 74 ? 26.811 -21.361 -1.950 1.00 30.64 64 GLY A C 1
ATOM 910 O O . GLY A 1 74 ? 27.374 -20.705 -1.074 1.00 30.47 64 GLY A O 1
ATOM 914 N N . THR A 1 75 ? 26.521 -20.879 -3.154 1.00 33.88 65 THR A N 1
ATOM 915 C CA . THR A 1 75 ? 26.664 -19.482 -3.526 1.00 35.70 65 THR A CA 1
ATOM 916 C C . THR A 1 75 ? 25.310 -18.977 -4.003 1.00 33.40 65 THR A C 1
ATOM 917 O O . THR A 1 75 ? 24.379 -19.751 -4.230 1.00 38.65 65 THR A O 1
ATOM 928 N N . GLY A 1 76 ? 25.201 -17.667 -4.170 1.00 37.89 66 GLY A N 1
ATOM 929 C CA 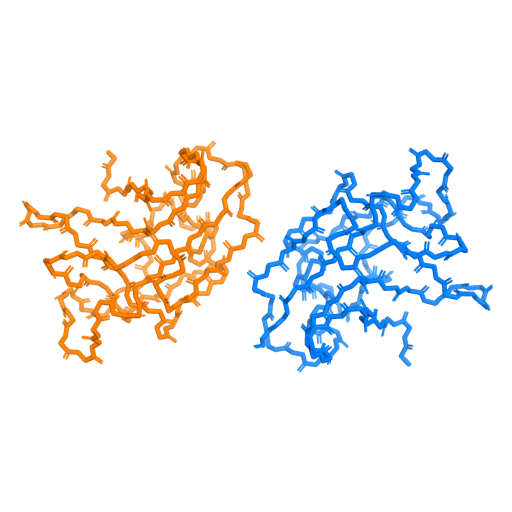. GLY A 1 76 ? 24.019 -17.102 -4.764 1.00 37.75 66 GLY A CA 1
ATOM 930 C C . GLY A 1 76 ? 22.940 -16.862 -3.736 1.00 32.11 66 GLY A C 1
ATOM 931 O O . GLY A 1 76 ? 23.222 -16.703 -2.545 1.00 35.14 66 GLY A O 1
ATOM 935 N N . PRO A 1 77 ? 21.683 -16.806 -4.171 1.00 30.03 67 PRO A N 1
ATOM 936 C CA . PRO A 1 77 ? 20.613 -16.495 -3.226 1.00 26.60 67 PRO A CA 1
ATOM 937 C C . PRO A 1 77 ? 20.427 -17.636 -2.255 1.00 24.29 67 PRO A C 1
ATOM 938 O O . PRO A 1 77 ? 20.677 -18.797 -2.573 1.00 26.61 67 PRO A O 1
ATOM 949 N N . ILE A 1 78 ? 20.023 -17.278 -1.052 1.00 23.67 68 ILE A N 1
ATOM 950 C CA . ILE A 1 78 ? 19.405 -18.222 -0.131 1.00 25.02 68 ILE A CA 1
ATOM 951 C C . ILE A 1 78 ? 17.907 -18.050 -0.327 1.00 26.55 68 ILE A C 1
ATOM 952 O O . ILE A 1 78 ? 17.359 -17.001 0.012 1.00 28.20 68 ILE A O 1
ATOM 968 N N . TRP A 1 79 ? 17.238 -19.057 -0.904 1.00 21.46 69 TRP A N 1
ATOM 969 C CA . TRP A 1 79 ? 15.854 -18.818 -1.307 1.00 21.72 69 TRP A CA 1
ATOM 970 C C . TRP A 1 79 ? 14.848 -19.011 -0.180 1.00 24.99 69 TRP A C 1
ATOM 971 O O . TRP A 1 79 ? 13.855 -18.272 -0.122 1.00 24.93 69 TRP A O 1
ATOM 992 N N . LEU A 1 80 ? 15.068 -19.976 0.713 1.00 22.68 70 LEU A N 1
ATOM 993 C CA . LEU A 1 80 ? 14.073 -20.340 1.709 1.00 25.42 70 LEU A CA 1
ATOM 994 C C . LEU A 1 80 ? 14.679 -20.401 3.100 1.00 21.10 70 LEU A C 1
ATOM 995 O O . LEU A 1 80 ? 15.843 -20.759 3.283 1.00 20.17 70 LEU A O 1
ATOM 1011 N N . ASN A 1 81 ? 13.869 -20.015 4.078 1.00 20.96 71 ASN A N 1
ATOM 1012 C CA . ASN A 1 81 ? 14.191 -20.187 5.482 1.00 22.85 71 ASN A CA 1
ATOM 1013 C C . ASN A 1 81 ? 12.887 -20.502 6.196 1.00 29.86 71 ASN A C 1
ATOM 1014 O O . ASN A 1 81 ? 12.765 -21.520 6.878 1.00 28.80 71 ASN A O 1
ATOM 1025 N N . GLU A 1 82 ? 11.886 -19.651 6.004 1.00 28.56 72 GLU A N 1
ATOM 1026 C CA . GLU A 1 82 ? 10.590 -19.860 6.632 1.00 35.71 72 GLU A CA 1
ATOM 1027 C C . GLU A 1 82 ? 9.753 -20.735 5.706 1.00 35.09 72 GLU A C 1
ATOM 1028 O O . GLU A 1 82 ? 8.923 -20.265 4.927 1.00 29.89 72 GLU A O 1
ATOM 1034 N N . VAL A 1 83 ? 10.004 -22.041 5.784 1.00 30.98 73 VAL A N 1
ATOM 1035 C CA . VAL A 1 83 ? 9.227 -23.040 5.062 1.00 30.47 73 VAL A CA 1
ATOM 1036 C C . VAL A 1 83 ? 8.903 -24.151 6.054 1.00 30.54 73 VAL A C 1
ATOM 1037 O O . VAL A 1 83 ? 9.745 -24.510 6.882 1.00 31.27 73 VAL A O 1
ATOM 1050 N N . MET A 1 84 ? 7.648 -24.609 6.039 1.00 25.59 74 MET A N 1
ATOM 1051 C CA . MET A 1 84 ? 7.122 -25.592 6.981 1.00 25.37 74 MET A CA 1
ATOM 1052 C C . MET A 1 84 ? 6.384 -26.624 6.157 1.00 24.85 74 MET A C 1
ATOM 1053 O O . MET A 1 84 ? 5.448 -26.282 5.431 1.00 26.63 74 MET A O 1
ATOM 1067 N N . CYS A 1 85 ? 6.823 -27.876 6.249 1.00 23.56 75 CYS A N 1
ATOM 1068 C CA . CYS A 1 85 ? 6.202 -28.981 5.550 1.00 20.46 75 CYS A CA 1
ATOM 1069 C C . CYS A 1 85 ? 5.546 -29.890 6.579 1.00 27.50 75 CYS A C 1
ATOM 1070 O O . CYS A 1 85 ? 6.117 -30.140 7.639 1.00 25.80 75 CYS A O 1
ATOM 1077 N N . PHE A 1 86 ? 4.365 -30.416 6.252 1.00 27.57 76 PHE A N 1
ATOM 1078 C CA . PHE A 1 86 ? 3.777 -31.449 7.100 1.00 32.49 76 PHE A CA 1
ATOM 1079 C C . PHE A 1 86 ? 4.360 -32.817 6.797 1.00 30.00 76 PHE A C 1
ATOM 1080 O O . PHE A 1 86 ? 4.426 -33.678 7.694 1.00 26.75 76 PHE A O 1
ATOM 1097 N N . GLY A 1 87 ? 4.834 -33.013 5.566 1.00 27.44 77 GLY A N 1
ATOM 1098 C CA . GLY A 1 87 ? 5.585 -34.205 5.211 1.00 29.79 77 GLY A CA 1
ATOM 1099 C C . GLY A 1 87 ? 5.133 -34.912 3.949 1.00 27.03 77 GLY A C 1
ATOM 1100 O O . GLY A 1 87 ? 5.908 -35.663 3.347 1.00 27.01 77 GLY A O 1
ATOM 1104 N N . ARG A 1 88 ? 3.903 -34.670 3.505 1.00 31.94 78 ARG A N 1
ATOM 1105 C CA . ARG A 1 88 ? 3.353 -35.397 2.365 1.00 36.05 78 ARG A CA 1
ATOM 1106 C C . ARG A 1 88 ? 3.169 -34.523 1.135 1.00 34.39 78 ARG A C 1
ATOM 1107 O O . ARG A 1 88 ? 2.616 -34.994 0.140 1.00 32.99 78 ARG A O 1
ATOM 1128 N N . GLU A 1 89 ? 3.637 -33.273 1.173 1.00 29.00 79 GLU A N 1
ATOM 1129 C CA . GLU A 1 89 ? 3.625 -32.409 -0.003 1.00 29.56 79 GLU A CA 1
ATOM 1130 C C . GLU A 1 89 ? 4.435 -33.041 -1.137 1.00 29.48 79 GLU A C 1
ATOM 1131 O O . GLU A 1 89 ? 5.435 -33.718 -0.907 1.00 30.30 79 GLU A O 1
ATOM 1143 N N . SER A 1 90 ? 4.006 -32.797 -2.381 1.00 29.53 80 SER A N 1
ATOM 1144 C CA . SER A 1 90 ? 4.674 -33.363 -3.551 1.00 35.06 80 SER A CA 1
ATOM 1145 C C . SER A 1 90 ? 5.964 -32.641 -3.928 1.00 33.74 80 SER A C 1
ATOM 1146 O O . SER 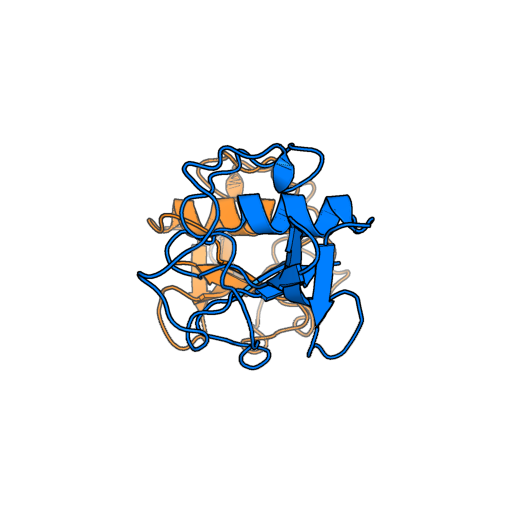A 1 90 ? 6.720 -33.156 -4.763 1.00 29.47 80 SER A O 1
ATOM 1154 N N . SER A 1 91 ? 6.232 -31.476 -3.345 1.00 32.24 81 SER A N 1
ATOM 1155 C CA . SER A 1 91 ? 7.434 -30.702 -3.630 1.00 30.45 81 SER A CA 1
ATOM 1156 C C . SER A 1 91 ? 7.568 -29.628 -2.564 1.00 25.10 81 SER A C 1
ATOM 1157 O O . SER A 1 91 ? 6.579 -29.220 -1.966 1.00 25.92 81 SER A O 1
ATOM 1165 N N . ILE A 1 92 ? 8.797 -29.171 -2.333 1.00 25.96 82 ILE A N 1
ATOM 1166 C CA . ILE A 1 92 ? 8.969 -28.138 -1.313 1.00 27.24 82 ILE A CA 1
ATOM 1167 C C . ILE A 1 92 ? 8.197 -26.879 -1.680 1.00 30.81 82 ILE A C 1
ATOM 1168 O O . ILE A 1 92 ? 7.813 -26.096 -0.797 1.00 27.98 82 ILE A O 1
ATOM 1184 N N . GLU A 1 93 ? 7.960 -26.648 -2.975 1.00 28.45 83 GLU A N 1
ATOM 1185 C CA . GLU A 1 93 ? 7.199 -25.459 -3.355 1.00 29.16 83 GLU A CA 1
ATOM 1186 C C . GLU A 1 93 ? 5.748 -25.521 -2.872 1.00 30.04 83 GLU A C 1
ATOM 1187 O O . GLU A 1 93 ? 5.096 -24.473 -2.776 1.00 32.57 83 GLU A O 1
ATOM 1199 N N . ASN A 1 94 ? 5.240 -26.712 -2.525 1.00 25.94 84 ASN A N 1
ATOM 1200 C CA . ASN A 1 94 ? 3.893 -26.849 -1.979 1.00 29.89 84 ASN A CA 1
ATOM 1201 C C . ASN A 1 94 ? 3.865 -26.852 -0.458 1.00 28.18 84 ASN A C 1
ATOM 1202 O O . ASN A 1 94 ? 2.784 -26.929 0.126 1.00 28.52 84 ASN A O 1
ATOM 1213 N N . CYS A 1 95 ? 5.017 -26.735 0.194 1.00 26.76 85 CYS A N 1
ATOM 1214 C CA . CYS A 1 95 ? 5.044 -26.497 1.622 1.00 25.12 85 CYS A CA 1
ATOM 1215 C C . CYS A 1 95 ? 4.666 -25.045 1.899 1.00 26.95 85 CYS A C 1
ATOM 1216 O O . CYS A 1 95 ? 4.512 -24.236 0.988 1.00 28.01 85 CYS A O 1
ATOM 1223 N N . LYS A 1 96 ? 4.494 -24.729 3.174 1.00 25.06 86 LYS A N 1
ATOM 1224 C CA . LYS A 1 96 ? 4.107 -23.384 3.564 1.00 22.23 86 LYS A CA 1
ATOM 1225 C C . LYS A 1 96 ? 5.345 -22.514 3.606 1.00 26.08 86 LYS A C 1
ATOM 1226 O O . LYS A 1 96 ? 6.249 -22.754 4.403 1.00 25.91 86 LYS A O 1
ATOM 1245 N N . ILE A 1 97 ? 5.375 -21.503 2.740 1.00 25.93 87 ILE A N 1
ATOM 1246 C CA . ILE A 1 97 ? 6.532 -20.647 2.537 1.00 27.22 87 ILE A CA 1
ATOM 1247 C C . ILE A 1 97 ? 6.100 -19.218 2.860 1.00 25.27 87 ILE A C 1
ATOM 1248 O O . ILE A 1 97 ? 5.200 -18.673 2.204 1.00 26.03 87 ILE A O 1
ATOM 1264 N N . ASN A 1 98 ? 6.726 -18.627 3.878 1.00 24.49 88 ASN A N 1
ATOM 1265 C CA . ASN A 1 98 ? 6.344 -17.293 4.328 1.00 25.77 88 ASN A CA 1
ATOM 1266 C C . ASN A 1 98 ? 6.817 -16.229 3.355 1.00 29.60 88 ASN A C 1
ATOM 1267 O O . ASN A 1 98 ? 6.155 -15.202 3.195 1.00 29.91 88 ASN A O 1
ATOM 1278 N N . GLN A 1 99 ? 7.989 -16.432 2.758 1.00 24.20 89 GLN A N 1
ATOM 1279 C CA . GLN A 1 99 ? 8.533 -15.509 1.770 1.00 33.38 89 GLN A CA 1
ATOM 1280 C C . GLN A 1 99 ? 9.686 -16.207 1.073 1.00 30.21 89 GLN A C 1
ATOM 1281 O O . GLN A 1 99 ? 10.269 -17.154 1.604 1.00 25.57 89 GLN A O 1
ATOM 1295 N N . TRP A 1 100 ? 10.008 -15.721 -0.113 1.00 25.92 90 TRP A N 1
ATOM 1296 C CA . TRP A 1 100 ? 11.169 -16.173 -0.868 1.00 21.57 90 TRP A CA 1
ATOM 1297 C C . TRP A 1 100 ? 12.273 -15.131 -0.780 1.00 32.20 90 TRP A C 1
ATOM 1298 O O . TRP A 1 100 ? 12.016 -13.935 -0.935 1.00 29.96 90 TRP A O 1
ATOM 1319 N N . GLY A 1 101 ? 13.501 -15.587 -0.559 1.00 25.54 91 GLY A N 1
ATOM 1320 C CA . GLY A 1 101 ? 14.629 -14.676 -0.470 1.00 30.54 91 GLY A CA 1
ATOM 1321 C C . GLY A 1 101 ? 14.957 -14.345 0.966 1.00 31.30 91 GLY A C 1
ATOM 1322 O O . GLY A 1 101 ? 14.117 -13.809 1.692 1.00 34.21 91 GLY A O 1
ATOM 1326 N N . VAL A 1 102 ? 16.177 -14.658 1.383 1.00 28.87 92 VAL A N 1
ATOM 1327 C CA . VAL A 1 102 ? 16.547 -14.701 2.787 1.00 32.67 92 VAL A CA 1
ATOM 1328 C C . VAL A 1 102 ? 17.765 -13.825 3.001 1.00 30.79 92 VAL A C 1
ATOM 1329 O O . VAL A 1 102 ? 18.786 -14.012 2.335 1.00 33.77 92 VAL A O 1
ATOM 1333 N N . LEU A 1 103 ? 17.665 -12.886 3.944 1.00 29.64 93 LEU A N 1
ATOM 1334 C CA . LEU A 1 103 ? 18.789 -12.042 4.318 1.00 33.21 93 LEU A CA 1
ATOM 1335 C C . LEU A 1 103 ? 19.252 -12.286 5.740 1.00 36.38 93 LEU A C 1
ATOM 1336 O O . LEU A 1 103 ? 20.255 -11.695 6.166 1.00 37.50 93 LEU A O 1
ATOM 1341 N N . SER A 1 104 ? 18.547 -13.133 6.473 1.00 34.24 94 SER A N 1
ATOM 1342 C CA . SER A 1 104 ? 18.809 -13.419 7.867 1.00 36.67 94 SER A CA 1
ATOM 1343 C C . SER A 1 104 ? 19.722 -14.612 8.058 1.00 33.53 94 SER A C 1
ATOM 1344 O O . SER A 1 104 ? 19.930 -15.030 9.196 1.00 30.33 94 SER A O 1
ATOM 1352 N N . CYS A 1 105 ? 20.241 -15.190 6.977 1.00 34.12 95 CYS A N 1
ATOM 1353 C CA . CYS A 1 105 ? 21.102 -16.355 7.061 1.00 31.53 95 CYS A CA 1
ATOM 1354 C C . CYS A 1 105 ? 22.325 -16.111 6.205 1.00 28.00 95 CYS A C 1
ATOM 1355 O O . CYS A 1 105 ? 22.377 -15.178 5.402 1.00 27.95 95 CYS A O 1
ATOM 1362 N N . SER A 1 106 ? 23.298 -16.989 6.357 1.00 27.61 96 SER A N 1
ATOM 1363 C CA . SER A 1 106 ? 24.445 -17.016 5.470 1.00 31.35 96 SER A CA 1
ATOM 1364 C C . SER A 1 106 ? 24.639 -18.425 4.950 1.00 33.24 96 SER A C 1
ATOM 1365 O O . SER A 1 106 ? 24.091 -19.397 5.485 1.00 28.45 96 SER A O 1
ATOM 1373 N N . HIS A 1 107 ? 25.459 -18.541 3.906 1.00 26.87 97 HIS A N 1
ATOM 1374 C CA . HIS A 1 107 ? 25.610 -19.845 3.292 1.00 28.40 97 HIS A CA 1
ATOM 1375 C C . HIS A 1 107 ? 26.271 -20.867 4.208 1.00 28.90 97 HIS A C 1
ATOM 1376 O O . HIS A 1 107 ? 26.225 -22.054 3.886 1.00 27.53 97 HIS A O 1
ATOM 1391 N N . SER A 1 108 ? 26.855 -20.449 5.336 1.00 29.02 98 SER A N 1
ATOM 1392 C CA . SER A 1 108 ? 27.367 -21.410 6.309 1.00 35.49 98 SER A CA 1
ATOM 1393 C C . SER A 1 108 ? 26.250 -22.224 6.935 1.00 31.14 98 SER A C 1
ATOM 1394 O O . SER A 1 108 ? 26.525 -23.246 7.587 1.00 28.13 98 SER A O 1
ATOM 1402 N N . GLU A 1 109 ? 25.005 -21.797 6.737 1.00 27.56 99 GLU A N 1
ATOM 1403 C CA . GLU A 1 109 ? 23.829 -22.446 7.276 1.00 28.12 99 GLU A CA 1
ATOM 1404 C C . GLU A 1 109 ? 23.085 -23.274 6.236 1.00 27.97 99 GLU A C 1
ATOM 1405 O O . GLU A 1 109 ? 21.941 -23.669 6.489 1.00 24.93 99 GLU A O 1
ATOM 1417 N N . ASP A 1 110 ? 23.699 -23.564 5.083 1.00 21.57 100 ASP A N 1
ATOM 1418 C CA . ASP A 1 110 ? 22.937 -24.166 4.002 1.00 22.16 100 ASP A CA 1
ATOM 1419 C C . ASP A 1 110 ? 22.541 -25.588 4.388 1.00 25.08 100 ASP A C 1
ATOM 1420 O O . ASP A 1 110 ? 23.376 -26.372 4.847 1.00 27.71 100 ASP A O 1
ATOM 1429 N N . ALA A 1 111 ? 21.281 -25.930 4.137 1.00 20.53 101 ALA A N 1
ATOM 1430 C CA . ALA A 1 111 ? 20.703 -27.201 4.553 1.00 21.41 101 ALA A CA 1
ATOM 1431 C C . ALA A 1 111 ? 21.026 -28.321 3.574 1.00 21.72 101 ALA A C 1
ATOM 1432 O O . ALA A 1 111 ? 21.200 -28.107 2.373 1.00 23.96 101 ALA A O 1
ATOM 1439 N N . GLY A 1 112 ? 20.990 -29.559 4.097 1.00 23.97 102 GLY A N 1
ATOM 1440 C CA . GLY A 1 112 ? 21.263 -30.732 3.298 1.00 24.86 102 GLY A CA 1
ATOM 1441 C C . GLY A 1 112 ? 20.382 -31.896 3.714 1.00 27.23 102 GLY A C 1
ATOM 1442 O O . GLY A 1 112 ? 19.706 -31.845 4.744 1.00 21.91 102 GLY A O 1
ATOM 1446 N N . VAL A 1 113 ? 20.372 -32.930 2.869 1.00 22.30 103 VAL A N 1
ATOM 1447 C CA . VAL A 1 113 ? 19.596 -34.149 3.103 1.00 25.51 103 VAL A CA 1
ATOM 1448 C C . VAL A 1 113 ? 20.387 -35.363 2.627 1.00 25.17 103 VAL A C 1
ATOM 1449 O O . VAL A 1 113 ? 21.232 -35.282 1.728 1.00 26.66 103 VAL A O 1
ATOM 1462 N N . THR A 1 114 ? 20.059 -36.516 3.218 1.00 21.96 104 THR A N 1
ATOM 1463 C CA . THR A 1 114 ? 20.450 -37.831 2.701 1.00 26.56 104 THR A CA 1
ATOM 1464 C C . THR A 1 114 ? 19.179 -38.638 2.488 1.00 26.55 104 THR A C 1
ATOM 1465 O O . THR A 1 114 ? 18.365 -38.777 3.411 1.00 23.17 104 THR A O 1
ATOM 1476 N N . CYS A 1 115 ? 19.012 -39.168 1.287 1.00 24.07 105 CYS A N 1
ATOM 1477 C CA . CYS A 1 115 ? 17.845 -39.937 0.908 1.00 23.54 105 CYS A CA 1
ATOM 1478 C C . CYS A 1 115 ? 18.249 -41.400 0.727 1.00 29.13 105 CYS A C 1
ATOM 1479 O O . CYS A 1 115 ? 19.434 -41.724 0.633 1.00 29.42 105 CYS A O 1
ATOM 1486 N N . THR A 1 116 ? 17.242 -42.267 0.700 1.00 32.38 106 THR A N 1
ATOM 1487 C CA . THR A 1 116 ? 17.397 -43.680 0.294 1.00 33.61 106 THR A CA 1
ATOM 1488 C C . THR A 1 116 ? 18.754 -43.985 -0.339 1.00 54.82 106 THR A C 1
ATOM 1489 O O . THR A 1 116 ? 19.479 -44.887 0.089 1.00 69.79 106 THR A O 1
ATOM 1500 N N . LYS B 1 14 ? 11.984 -46.297 31.375 1.00 45.40 4 LYS B N 1
ATOM 1501 C CA . LYS B 1 14 ? 12.803 -46.061 30.179 1.00 49.57 4 LYS B CA 1
ATOM 1502 C C . LYS B 1 14 ? 13.476 -47.335 29.670 1.00 39.05 4 LYS B C 1
ATOM 1503 O O . LYS B 1 14 ? 14.574 -47.723 30.100 1.00 37.79 4 LYS B O 1
ATOM 1509 N N . THR B 1 15 ? 12.791 -47.964 28.725 1.00 31.48 5 THR B N 1
ATOM 1510 C CA . THR B 1 15 ? 13.177 -49.234 28.134 1.00 28.67 5 THR B CA 1
ATOM 1511 C C . THR B 1 15 ? 14.043 -49.069 26.893 1.00 34.89 5 THR B C 1
ATOM 1512 O O . THR B 1 15 ? 14.337 -50.063 26.232 1.00 28.53 5 THR B O 1
ATOM 1522 N N . VAL B 1 16 ? 14.412 -47.840 26.544 1.00 29.50 6 VAL B N 1
ATOM 1523 C CA . VAL B 1 16 ? 15.259 -47.551 25.390 1.00 28.78 6 VAL B CA 1
ATOM 1524 C C . VAL B 1 16 ? 16.355 -46.604 25.846 1.00 32.07 6 VAL B C 1
ATOM 1525 O O . VAL B 1 16 ? 16.121 -45.735 26.691 1.00 32.03 6 VAL B O 1
ATOM 1538 N N . ARG B 1 17 ? 17.560 -46.795 25.312 1.00 29.25 7 ARG B N 1
ATOM 1539 C CA . ARG B 1 17 ? 18.687 -45.920 25.596 1.00 31.85 7 ARG B CA 1
ATOM 1540 C C . ARG B 1 17 ? 19.521 -45.808 24.333 1.00 35.63 7 ARG B C 1
ATOM 1541 O O . ARG B 1 17 ? 19.469 -46.671 23.457 1.00 28.08 7 ARG B O 1
ATOM 1562 N N . LEU B 1 18 ? 20.277 -44.722 24.232 1.00 30.49 8 LEU B N 1
ATOM 1563 C CA . LEU B 1 18 ? 21.181 -44.525 23.115 1.00 28.47 8 LEU B CA 1
ATOM 1564 C C . LEU B 1 18 ? 22.617 -44.620 23.609 1.00 31.00 8 LEU B C 1
ATOM 1565 O O . LEU B 1 18 ? 22.956 -44.050 24.649 1.00 36.42 8 LEU B O 1
ATOM 1581 N N . VAL B 1 19 ? 23.461 -45.335 22.862 1.00 30.51 9 VAL B N 1
ATOM 1582 C CA . VAL B 1 19 ? 24.810 -45.678 23.308 1.00 32.37 9 VAL B CA 1
ATOM 1583 C C . VAL B 1 19 ? 25.814 -45.337 22.220 1.00 33.00 9 VAL B C 1
ATOM 1584 O O . VAL B 1 19 ? 25.579 -45.608 21.040 1.00 33.86 9 VAL B O 1
ATOM 1597 N N . GLY B 1 20 ? 26.952 -44.781 22.621 1.00 36.32 10 GLY B N 1
ATOM 1598 C CA . GLY B 1 20 ? 28.096 -44.654 21.732 1.00 33.65 10 GLY B CA 1
ATOM 1599 C C . GLY B 1 20 ? 28.173 -43.387 20.907 1.00 34.59 10 GLY B C 1
ATOM 1600 O O . GLY B 1 20 ? 29.024 -43.294 20.015 1.00 39.48 10 GLY B O 1
ATOM 1604 N N . GLY B 1 21 ? 27.324 -42.404 21.163 1.00 37.94 11 GLY B N 1
ATOM 1605 C CA . GLY B 1 21 ? 27.330 -41.185 20.388 1.00 37.15 11 GLY B CA 1
ATOM 1606 C C . GLY B 1 21 ? 28.121 -40.086 21.073 1.00 38.56 11 GLY B C 1
ATOM 1607 O O . GLY B 1 21 ? 28.702 -40.259 22.141 1.00 43.82 11 GLY B O 1
ATOM 1611 N N . SER B 1 22 ? 28.118 -38.924 20.432 1.00 39.70 12 SER B N 1
ATOM 1612 C CA 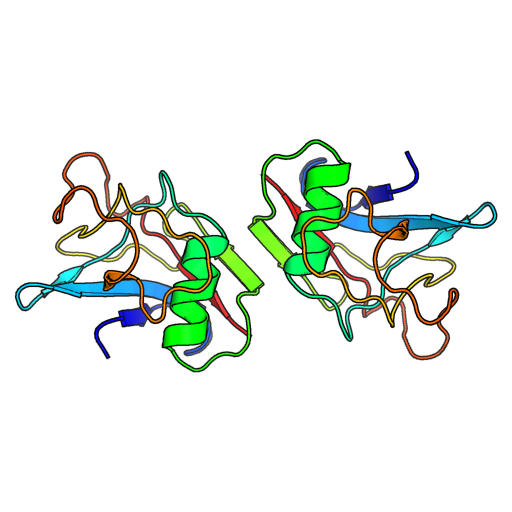. SER B 1 22 ? 28.743 -37.760 21.038 1.00 39.58 12 SER B CA 1
ATOM 1613 C C . SER B 1 22 ? 27.933 -37.225 22.207 1.00 40.36 12 SER B C 1
ATOM 1614 O O . SER B 1 22 ? 28.457 -36.443 23.010 1.00 43.72 12 SER B O 1
ATOM 1617 N N . GLY B 1 23 ? 26.672 -37.623 22.321 1.00 39.45 13 GLY B N 1
ATOM 1618 C CA . GLY B 1 23 ? 25.845 -37.167 23.419 1.00 38.00 13 GLY B CA 1
ATOM 1619 C C . GLY B 1 23 ? 24.657 -38.084 23.585 1.00 38.10 13 GLY B C 1
ATOM 1620 O O . GLY B 1 23 ? 24.432 -39.001 22.793 1.00 38.89 13 GLY B O 1
ATOM 1624 N N . ALA B 1 24 ? 23.895 -37.828 24.643 1.00 37.57 14 ALA B N 1
ATOM 1625 C CA . ALA B 1 24 ? 22.729 -38.650 24.916 1.00 35.92 14 ALA B CA 1
ATOM 1626 C C . ALA B 1 24 ? 21.650 -38.518 23.854 1.00 31.41 14 ALA B C 1
ATOM 1627 O O . ALA B 1 24 ? 20.712 -39.321 23.852 1.00 41.18 14 ALA B O 1
ATOM 1634 N N . HIS B 1 25 ? 21.758 -37.536 22.963 1.00 35.56 15 HIS B N 1
ATOM 1635 C CA . HIS B 1 25 ? 20.759 -37.310 21.931 1.00 32.78 15 HIS B CA 1
ATOM 1636 C C . HIS B 1 25 ? 20.962 -38.199 20.712 1.00 30.45 15 HIS B C 1
ATOM 1637 O O . HIS B 1 25 ? 20.145 -38.131 19.796 1.00 25.26 15 HIS B O 1
ATOM 1651 N N . GLU B 1 26 ? 22.029 -39.001 20.666 1.00 32.82 16 GLU B N 1
ATOM 1652 C CA . GLU B 1 26 ? 22.329 -39.844 19.512 1.00 29.67 16 GLU B CA 1
ATOM 1653 C C . GLU B 1 26 ? 23.021 -41.121 19.984 1.00 29.53 16 GLU B C 1
ATOM 1654 O O . GLU B 1 26 ? 23.653 -41.141 21.045 1.00 32.13 16 GLU B O 1
ATOM 1666 N N . GLY B 1 27 ? 22.898 -42.171 19.191 1.00 28.46 17 GLY B N 1
ATOM 1667 C CA . GLY B 1 27 ? 23.723 -43.353 19.379 1.00 28.94 17 GLY B CA 1
ATOM 1668 C C . GLY B 1 27 ? 23.039 -44.596 18.853 1.00 26.71 17 GLY B C 1
ATOM 1669 O O . GLY B 1 27 ? 21.964 -44.535 18.258 1.00 25.64 17 GLY B O 1
ATOM 1673 N N . ARG B 1 28 ? 23.700 -45.734 19.094 1.00 27.60 18 ARG B N 1
ATOM 1674 C CA . ARG B 1 28 ? 23.097 -47.048 18.861 1.00 27.15 18 ARG B CA 1
ATOM 1675 C C . ARG B 1 28 ? 21.855 -47.227 19.731 1.00 26.63 18 ARG B C 1
ATOM 1676 O O . ARG B 1 28 ? 21.885 -46.959 20.931 1.00 29.34 18 ARG B O 1
ATOM 1697 N N . VAL B 1 29 ? 20.762 -47.701 19.131 1.00 27.55 19 VAL B N 1
ATOM 1698 C CA . VAL B 1 29 ? 19.516 -47.865 19.869 1.00 20.80 19 VAL B CA 1
ATOM 1699 C C . VAL B 1 29 ? 19.560 -49.206 20.575 1.00 23.38 19 VAL B C 1
ATOM 1700 O O . VAL B 1 29 ? 19.795 -50.247 19.951 1.00 22.72 19 VAL B O 1
ATOM 1713 N N . GLU B 1 30 ? 19.323 -49.185 21.875 1.00 24.61 20 GLU B N 1
ATOM 1714 C CA . GLU B 1 30 ? 19.252 -50.422 22.643 1.00 27.56 20 GLU B CA 1
ATOM 1715 C C . GLU B 1 30 ? 17.947 -50.423 23.407 1.00 28.69 20 GLU B C 1
ATOM 1716 O O . GLU B 1 30 ? 17.466 -49.369 23.838 1.00 25.63 20 GLU B O 1
ATOM 1728 N N . ILE B 1 31 ? 17.339 -51.599 23.511 1.00 23.87 21 ILE B N 1
ATOM 1729 C CA . ILE B 1 31 ? 16.014 -51.712 24.087 1.00 23.61 21 ILE B CA 1
ATOM 1730 C C . ILE B 1 31 ? 16.075 -52.828 25.113 1.00 25.86 21 ILE B C 1
ATOM 1731 O O . ILE B 1 31 ? 16.783 -53.819 24.917 1.00 22.59 21 ILE B O 1
ATOM 1747 N N . PHE B 1 32 ? 15.352 -52.649 26.201 1.00 25.93 22 PHE B N 1
ATOM 1748 C CA . PHE B 1 32 ? 15.383 -53.583 27.323 1.00 26.37 22 PHE B CA 1
ATOM 1749 C C . PHE B 1 32 ? 14.138 -54.452 27.260 1.00 25.93 22 PHE B C 1
ATOM 1750 O O . PHE B 1 32 ? 13.018 -53.932 27.231 1.00 31.31 22 PHE B O 1
ATOM 1767 N N . HIS B 1 33 ? 14.334 -55.776 27.256 1.00 28.45 23 HIS B N 1
ATOM 1768 C CA . HIS B 1 33 ? 13.251 -56.723 27.017 1.00 28.52 23 HIS B CA 1
ATOM 1769 C C . HIS B 1 33 ? 13.607 -58.031 27.704 1.00 27.35 23 HIS B C 1
ATOM 1770 O O . HIS B 1 33 ? 14.721 -58.520 27.545 1.00 24.19 23 HIS B O 1
ATOM 1784 N N . GLN B 1 34 ? 12.674 -58.579 28.465 1.00 31.93 24 GLN B N 1
ATOM 1785 C CA . GLN B 1 34 ? 12.914 -59.837 29.185 1.00 34.02 24 GLN B CA 1
ATOM 1786 C C . GLN B 1 34 ? 14.240 -59.783 29.952 1.00 29.73 24 GLN B C 1
ATOM 1787 O O . GLN B 1 34 ? 15.071 -60.698 29.892 1.00 31.96 24 GLN B O 1
ATOM 1801 N N . GLY B 1 35 ? 14.444 -58.679 30.672 1.00 30.19 25 GLY B N 1
ATOM 1802 C CA . GLY B 1 35 ? 15.584 -58.544 31.556 1.00 28.79 25 GLY B CA 1
ATOM 1803 C C . GLY B 1 35 ? 16.931 -58.312 30.912 1.00 32.93 25 GLY B C 1
ATOM 1804 O O . GLY B 1 35 ? 17.958 -58.413 31.595 1.00 28.55 25 GLY B O 1
ATOM 1808 N N . GLN B 1 36 ? 16.973 -57.972 29.620 1.00 26.70 26 GLN B N 1
ATOM 1809 C CA . GLN B 1 36 ? 18.235 -57.858 28.920 1.00 29.17 26 GLN B CA 1
ATOM 1810 C C . GLN B 1 36 ? 18.157 -56.684 27.960 1.00 29.83 26 GLN B C 1
ATOM 1811 O O . GLN B 1 36 ? 17.153 -56.528 27.267 1.00 27.53 26 GLN B O 1
ATOM 1825 N N . TRP B 1 37 ? 19.222 -55.892 27.919 1.00 27.94 27 TRP B N 1
ATOM 1826 C CA . TRP B 1 37 ? 19.392 -54.888 26.872 1.00 27.13 27 TRP B CA 1
ATOM 1827 C C . TRP B 1 37 ? 19.798 -55.585 25.585 1.00 29.35 27 TRP B C 1
ATOM 1828 O O . TRP B 1 37 ? 20.709 -56.417 25.588 1.00 29.20 27 TRP B O 1
ATOM 1849 N N . GLY B 1 38 ? 19.124 -55.243 24.478 1.00 28.79 28 GLY B N 1
ATOM 1850 C CA . GLY B 1 38 ? 19.475 -55.784 23.182 1.00 22.13 28 GLY B CA 1
ATOM 1851 C C . GLY B 1 38 ? 19.417 -54.686 22.152 1.00 23.78 28 GLY B C 1
ATOM 1852 O O . GLY B 1 38 ? 18.993 -53.567 22.440 1.00 23.00 28 GLY B O 1
ATOM 1856 N N . THR B 1 39 ? 19.880 -54.997 20.949 1.00 22.20 29 THR B N 1
ATOM 1857 C CA . THR B 1 39 ? 19.962 -54.001 19.880 1.00 19.59 29 THR B CA 1
ATOM 1858 C C . THR B 1 39 ? 18.852 -54.195 18.850 1.00 23.39 29 THR B C 1
ATOM 1859 O O . THR B 1 39 ? 17.941 -55.018 19.010 1.00 21.09 29 THR B O 1
ATOM 1870 N N . ILE B 1 40 ? 18.920 -53.422 17.766 1.00 20.72 30 ILE B N 1
ATOM 1871 C CA . ILE B 1 40 ? 17.890 -53.392 16.737 1.00 23.55 30 ILE B CA 1
ATOM 1872 C C . ILE B 1 40 ? 18.599 -53.497 15.397 1.00 20.75 30 ILE B C 1
ATOM 1873 O O . ILE B 1 40 ? 19.514 -52.716 15.115 1.00 23.38 30 ILE B O 1
ATOM 1889 N N . CYS B 1 41 ? 18.176 -54.458 14.578 1.00 18.06 31 CYS B N 1
ATOM 1890 C CA . CYS B 1 41 ? 18.792 -54.668 13.280 1.00 22.60 31 CYS B CA 1
ATOM 1891 C C . CYS B 1 41 ? 18.390 -53.543 12.334 1.00 22.44 31 CYS B C 1
ATOM 1892 O O . CYS B 1 41 ? 17.302 -52.957 12.447 1.00 23.51 31 CYS B O 1
ATOM 1899 N N . ASP B 1 42 ? 19.247 -53.269 11.366 1.00 24.23 32 ASP B N 1
ATOM 1900 C CA . ASP B 1 42 ? 19.019 -52.123 10.496 1.00 21.97 32 ASP B CA 1
ATOM 1901 C C . ASP B 1 42 ? 18.181 -52.451 9.269 1.00 21.46 32 ASP B C 1
ATOM 1902 O O . ASP B 1 42 ? 17.935 -51.555 8.446 1.00 21.42 32 ASP B O 1
ATOM 1911 N N . ASP B 1 43 ? 17.728 -53.695 9.120 1.00 22.78 33 ASP B N 1
ATOM 1912 C CA . ASP B 1 43 ? 17.188 -54.129 7.829 1.00 25.84 33 ASP B CA 1
ATOM 1913 C C . ASP B 1 43 ? 15.982 -53.310 7.439 1.00 28.72 33 ASP B C 1
ATOM 1914 O O . ASP B 1 43 ? 15.839 -52.892 6.283 1.00 28.76 33 ASP B O 1
ATOM 1923 N N . ARG B 1 44 ? 15.085 -53.083 8.384 1.00 22.56 34 ARG B N 1
ATOM 1924 C CA . ARG B 1 44 ? 13.882 -52.321 8.095 1.00 30.35 34 ARG B CA 1
ATOM 1925 C C . ARG B 1 44 ? 13.885 -50.987 8.821 1.00 28.94 34 ARG B C 1
ATOM 1926 O O . ARG B 1 44 ? 12.852 -50.339 8.914 1.00 26.84 34 ARG B O 1
ATOM 1947 N N . TRP B 1 45 ? 15.043 -50.568 9.314 1.00 28.78 35 TRP B N 1
ATOM 1948 C CA . TRP B 1 45 ? 15.129 -49.402 10.176 1.00 25.15 35 TRP B CA 1
ATOM 1949 C C . TRP B 1 45 ? 14.887 -48.136 9.357 1.00 25.72 35 TRP B C 1
ATOM 1950 O O . TRP B 1 45 ? 15.570 -47.896 8.361 1.00 28.89 35 TRP B O 1
ATOM 1971 N N . ASP B 1 46 ? 13.919 -47.312 9.765 1.00 25.20 36 ASP B N 1
ATOM 1972 C CA . ASP B 1 46 ? 13.572 -46.165 8.947 1.00 23.40 36 ASP B CA 1
ATOM 1973 C C . ASP B 1 46 ? 13.276 -44.961 9.834 1.00 23.55 36 ASP B C 1
ATOM 1974 O O . ASP B 1 46 ? 13.257 -45.037 11.066 1.00 21.27 36 ASP B O 1
ATOM 1983 N N . ILE B 1 47 ? 13.035 -43.839 9.169 1.00 16.42 37 ILE B N 1
ATOM 1984 C CA . ILE B 1 47 ? 12.969 -42.547 9.852 1.00 21.82 37 ILE B CA 1
ATOM 1985 C C . ILE B 1 47 ? 11.770 -42.471 10.787 1.00 22.46 37 ILE B C 1
ATOM 1986 O O . ILE B 1 47 ? 11.785 -41.702 11.757 1.00 20.74 37 ILE B O 1
ATOM 2002 N N . ARG B 1 48 ? 10.705 -43.220 10.495 1.00 22.33 38 ARG B N 1
ATOM 2003 C CA . ARG B 1 48 ? 9.527 -43.196 11.358 1.00 21.88 38 ARG B CA 1
ATOM 2004 C C . ARG B 1 48 ? 9.843 -43.841 12.698 1.00 22.33 38 ARG B C 1
ATOM 2005 O O . ARG B 1 48 ? 9.431 -43.339 13.754 1.00 20.31 38 ARG B O 1
ATOM 2026 N N . ALA B 1 49 ? 10.560 -44.972 12.672 1.00 20.85 39 ALA B N 1
ATOM 2027 C CA . ALA B 1 49 ? 10.996 -45.603 13.916 1.00 22.81 39 ALA B CA 1
ATOM 2028 C C . ALA B 1 49 ? 11.961 -44.687 14.662 1.00 24.89 39 ALA B C 1
ATOM 2029 O O . ALA B 1 49 ? 11.910 -44.571 15.891 1.00 21.79 39 ALA B O 1
ATOM 2036 N N . GLY B 1 50 ? 12.835 -44.011 13.922 1.00 21.66 40 GLY B N 1
ATOM 2037 C CA . GLY B 1 50 ? 13.730 -43.036 14.532 1.00 22.55 40 GLY B CA 1
ATOM 2038 C C . GLY B 1 50 ? 12.985 -41.938 15.270 1.00 21.33 40 GLY B C 1
ATOM 2039 O O . GLY B 1 50 ? 13.364 -41.564 16.376 1.00 26.59 40 GLY B O 1
ATOM 2043 N N . GLN B 1 51 ? 11.925 -41.403 14.661 1.00 21.92 41 GLN B N 1
ATOM 2044 C CA . GLN B 1 51 ? 11.103 -40.384 15.331 1.00 25.20 41 GLN B CA 1
ATOM 2045 C C . GLN B 1 51 ? 10.454 -40.926 16.594 1.00 21.18 41 GLN B C 1
ATOM 2046 O O . GLN B 1 51 ? 10.419 -40.254 17.633 1.00 24.75 41 GLN B O 1
ATOM 2060 N N . VAL B 1 52 ? 9.873 -42.121 16.515 1.00 22.67 42 VAL B N 1
ATOM 2061 C CA . VAL B 1 52 ? 9.300 -42.725 17.717 1.00 20.73 42 VAL B CA 1
ATOM 2062 C C . VAL B 1 52 ? 10.338 -42.808 18.833 1.00 22.35 42 VAL B C 1
ATOM 2063 O O . VAL B 1 52 ? 10.062 -42.445 19.984 1.00 25.20 42 VAL B O 1
ATOM 2076 N N . VAL B 1 53 ? 11.535 -43.309 18.529 1.00 22.04 43 VAL B N 1
ATOM 2077 C CA . VAL B 1 53 ? 12.582 -43.435 19.543 1.00 21.94 43 VAL B CA 1
ATOM 2078 C C . VAL B 1 53 ? 12.931 -42.062 20.121 1.00 25.91 43 VAL B C 1
ATOM 2079 O O . VAL B 1 53 ? 12.954 -41.861 21.343 1.00 28.30 43 VAL B O 1
ATOM 2092 N N . CYS B 1 54 ? 13.217 -41.103 19.246 1.00 20.24 44 CYS B N 1
ATOM 2093 C CA . CYS B 1 54 ? 13.672 -39.792 19.715 1.00 21.20 44 CYS B CA 1
ATOM 2094 C C . CYS B 1 54 ? 12.638 -39.139 20.622 1.00 26.87 44 CYS B C 1
ATOM 2095 O O . CYS B 1 54 ? 12.965 -38.667 21.717 1.00 27.24 44 CYS B O 1
ATOM 2102 N N . ARG B 1 55 ? 11.383 -39.113 20.187 1.00 23.63 45 ARG B N 1
ATOM 2103 C CA . ARG B 1 55 ? 10.355 -38.464 20.980 1.00 23.49 45 ARG B CA 1
ATOM 2104 C C . ARG B 1 55 ? 10.091 -39.236 22.266 1.00 26.89 45 ARG B C 1
ATOM 2105 O O . ARG B 1 55 ? 9.835 -38.624 23.312 1.00 28.48 45 ARG B O 1
ATOM 2126 N N . SER B 1 56 ? 10.199 -40.568 22.229 1.00 25.62 46 SER B N 1
ATOM 2127 C CA . SER B 1 56 ? 10.008 -41.344 23.455 1.00 27.32 46 SER B CA 1
ATOM 2128 C C . SER B 1 56 ? 11.076 -41.014 24.491 1.00 34.87 46 SER B C 1
ATOM 2129 O O . SER B 1 56 ? 10.856 -41.235 25.692 1.00 31.34 46 SER B O 1
ATOM 2137 N N . LEU B 1 57 ? 12.218 -40.475 24.052 1.00 31.30 47 LEU B N 1
ATOM 2138 C CA . LEU B 1 57 ? 13.303 -40.070 24.934 1.00 32.83 47 LEU B CA 1
ATOM 2139 C C . LEU B 1 57 ? 13.201 -38.605 25.345 1.00 35.24 47 LEU B C 1
ATOM 2140 O O . LEU B 1 57 ? 14.085 -38.111 26.049 1.00 34.95 47 LEU B O 1
ATOM 2156 N N . GLY B 1 58 ? 12.151 -37.911 24.925 1.00 30.30 48 GLY B N 1
ATOM 2157 C CA . GLY B 1 58 ? 11.933 -36.526 25.280 1.00 36.69 48 GLY B CA 1
ATOM 2158 C C . GLY B 1 58 ? 12.450 -35.508 24.284 1.00 34.13 48 GLY B C 1
ATOM 2159 O O . GLY B 1 58 ? 12.343 -34.303 24.553 1.00 30.43 48 GLY B O 1
ATOM 2163 N N . TYR B 1 59 ? 13.019 -35.943 23.156 1.00 31.43 49 TYR B N 1
ATOM 2164 C CA . TYR B 1 59 ? 13.508 -35.033 22.124 1.00 31.68 49 TYR B CA 1
ATOM 2165 C C . TYR B 1 59 ? 12.377 -34.614 21.200 1.00 34.38 49 TYR B C 1
ATOM 2166 O O . TYR B 1 59 ? 11.372 -35.307 21.052 1.00 33.08 49 TYR B O 1
ATOM 2184 N N . GLN B 1 60 ? 12.543 -33.443 20.579 1.00 32.12 50 GLN B N 1
ATOM 2185 C CA . GLN B 1 60 ? 11.460 -32.921 19.766 1.00 32.97 50 GLN B CA 1
ATOM 2186 C C . GLN B 1 60 ? 11.377 -33.618 18.418 1.00 27.36 50 GLN B C 1
ATOM 2187 O O . GLN B 1 60 ? 10.275 -33.819 17.895 1.00 30.04 50 GLN B O 1
ATOM 2201 N N . GLU B 1 61 ? 12.518 -33.985 17.835 1.00 27.96 51 GLU B N 1
ATOM 2202 C CA . GLU B 1 61 ? 12.539 -34.539 16.488 1.00 27.48 51 GLU B CA 1
ATOM 2203 C C . GLU B 1 61 ? 13.646 -35.567 16.353 1.00 24.69 51 GLU B C 1
ATOM 2204 O O . GLU B 1 61 ? 14.612 -35.581 17.117 1.00 24.85 51 GLU B O 1
ATOM 2216 N N . VAL B 1 62 ? 13.521 -36.385 15.338 1.00 24.38 52 VAL B N 1
ATOM 2217 C CA . VAL B 1 62 ? 14.654 -37.145 14.830 1.00 22.07 52 VAL B CA 1
ATOM 2218 C C . VAL B 1 62 ? 15.322 -36.292 13.761 1.00 21.92 52 VAL B C 1
ATOM 2219 O O . VAL B 1 62 ? 14.657 -35.579 13.012 1.00 23.39 52 VAL B O 1
ATOM 2232 N N . LEU B 1 63 ? 16.645 -36.385 13.684 1.00 23.69 53 LEU B N 1
ATOM 2233 C CA . LEU B 1 63 ? 17.432 -35.774 12.614 1.00 24.86 53 LEU B CA 1
ATOM 2234 C C . LEU B 1 63 ? 17.960 -36.789 11.630 1.00 24.87 53 LEU B C 1
ATOM 2235 O O . LEU B 1 63 ? 18.076 -36.480 10.452 1.00 23.03 53 LEU B O 1
ATOM 2251 N N . ALA B 1 64 ? 18.279 -37.998 12.084 1.00 18.40 54 ALA B N 1
ATOM 2252 C CA . ALA B 1 64 ? 18.830 -38.989 11.180 1.00 17.37 54 ALA B CA 1
ATOM 2253 C C . ALA B 1 64 ? 18.629 -40.369 11.781 1.00 19.81 54 ALA B C 1
ATOM 2254 O O . ALA B 1 64 ? 18.614 -40.519 13.007 1.00 22.51 54 ALA B O 1
ATOM 2261 N N . VAL B 1 65 ? 18.490 -41.370 10.912 1.00 21.00 55 VAL B N 1
ATOM 2262 C CA . VAL B 1 65 ? 18.661 -42.770 11.307 1.00 18.78 55 VAL B CA 1
ATOM 2263 C C . VAL B 1 65 ? 19.930 -43.291 10.629 1.00 24.23 55 VAL B C 1
ATOM 2264 O O . VAL B 1 65 ? 20.342 -42.800 9.568 1.00 23.18 55 VAL B O 1
ATOM 2277 N N . HIS B 1 66 ? 20.573 -44.258 11.275 1.00 20.95 56 HIS B N 1
ATOM 2278 C CA . HIS B 1 66 ? 21.847 -44.810 10.848 1.00 21.35 56 HIS B CA 1
ATOM 2279 C C . HIS B 1 66 ? 21.819 -46.331 10.817 1.00 28.88 56 HIS B C 1
ATOM 2280 O O . HIS B 1 66 ? 21.258 -46.979 11.708 1.00 26.49 56 HIS B O 1
ATOM 2294 N N . LYS B 1 67 ? 22.493 -46.888 9.824 1.00 25.87 57 LYS B N 1
ATOM 2295 C CA . LYS B 1 67 ? 22.599 -48.333 9.660 1.00 24.54 57 LYS B CA 1
ATOM 2296 C C . LYS B 1 67 ? 24.033 -48.798 9.908 1.00 26.04 57 LYS B C 1
ATOM 2297 O O . LYS B 1 67 ? 24.952 -48.005 10.110 1.00 24.39 57 LYS B O 1
ATOM 2316 N N . ARG B 1 68 ? 24.199 -50.119 9.928 1.00 24.85 58 ARG B N 1
ATOM 2317 C CA . ARG B 1 68 ? 25.524 -50.759 9.871 1.00 22.62 58 ARG B CA 1
ATOM 2318 C C . ARG B 1 68 ? 26.439 -50.349 11.027 1.00 25.64 58 ARG B C 1
ATOM 2319 O O . ARG B 1 68 ? 27.612 -50.029 10.836 1.00 29.97 58 ARG B O 1
ATOM 2340 N N . ALA B 1 69 ? 25.901 -50.372 12.249 1.00 29.12 59 ALA B N 1
ATOM 2341 C CA . ALA B 1 69 ? 26.690 -50.151 13.464 1.00 29.16 59 ALA B CA 1
ATOM 2342 C C . ALA B 1 69 ? 27.462 -48.837 13.392 1.00 32.50 59 ALA B C 1
ATOM 2343 O O . ALA B 1 69 ? 28.660 -48.765 13.688 1.00 29.13 59 ALA B O 1
ATOM 2350 N N . HIS B 1 70 ? 26.743 -47.778 13.019 1.00 28.61 60 HIS B N 1
ATOM 2351 C CA . HIS B 1 70 ? 27.355 -46.470 12.836 1.00 30.86 60 HIS B CA 1
ATOM 2352 C C . HIS B 1 70 ? 28.031 -45.973 14.106 1.00 34.00 60 HIS B C 1
ATOM 2353 O O . HIS B 1 70 ? 29.060 -45.286 14.040 1.00 32.21 60 HIS B O 1
ATOM 2367 N N . PHE B 1 71 ? 27.451 -46.283 15.269 1.00 31.52 61 PHE B N 1
ATOM 2368 C CA . PHE B 1 71 ? 27.970 -45.870 16.568 1.00 29.59 61 PHE B CA 1
ATOM 2369 C C . PHE B 1 71 ? 28.644 -47.028 17.283 1.00 35.25 61 PHE B C 1
ATOM 2370 O O . PHE B 1 71 ? 28.739 -47.032 18.513 1.00 40.83 61 PHE B O 1
ATOM 2387 N N . GLY B 1 72 ? 29.106 -48.007 16.536 1.00 28.46 62 GLY B N 1
ATOM 2388 C CA . GLY B 1 72 ? 29.697 -49.179 17.125 1.00 36.77 62 GLY B CA 1
ATOM 2389 C C . GLY B 1 72 ? 28.703 -50.320 17.237 1.00 35.69 62 GLY B C 1
ATOM 2390 O O . GLY B 1 72 ? 27.480 -50.128 17.241 1.00 30.94 62 GLY B O 1
ATOM 2394 N N . GLN B 1 73 ? 29.251 -51.523 17.283 1.00 35.18 63 GLN B N 1
ATOM 2395 C CA . GLN B 1 73 ? 28.464 -52.722 17.487 1.00 33.24 63 GLN B CA 1
ATOM 2396 C C . GLN B 1 73 ? 28.154 -52.886 18.956 1.00 34.37 63 GLN B C 1
ATOM 2397 O O . GLN B 1 73 ? 29.015 -52.675 19.813 1.00 34.90 63 GLN B O 1
ATOM 2411 N N . GLY B 1 74 ? 26.911 -53.258 19.242 1.00 31.65 64 GLY B N 1
ATOM 2412 C CA . GLY B 1 74 ? 26.529 -53.705 20.560 1.00 34.83 64 GLY B CA 1
ATOM 2413 C C . GLY B 1 74 ? 26.841 -55.178 20.727 1.00 35.11 64 GLY B C 1
ATOM 2414 O O . GLY B 1 74 ? 27.517 -55.799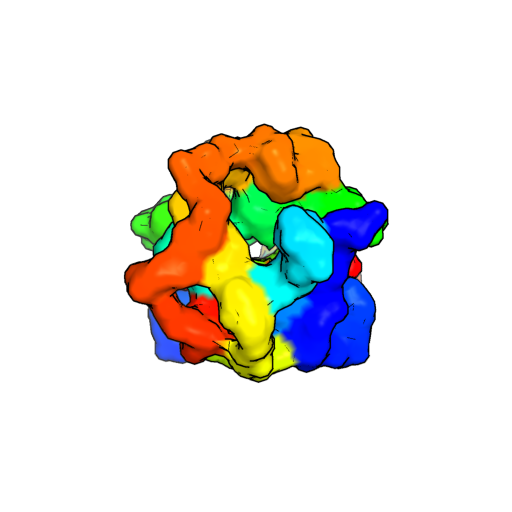 19.907 1.00 35.71 64 GLY B O 1
ATOM 2418 N N . THR B 1 75 ? 26.309 -55.741 21.810 1.00 34.36 65 THR B N 1
ATOM 2419 C CA . THR B 1 75 ? 26.501 -57.148 22.136 1.00 38.10 65 THR B CA 1
ATOM 2420 C C . THR B 1 75 ? 25.211 -57.705 22.702 1.00 35.50 65 THR B C 1
ATOM 2421 O O . THR B 1 75 ? 24.256 -56.976 22.977 1.00 34.14 65 THR B O 1
ATOM 2432 N N . GLY B 1 76 ? 25.199 -59.016 22.908 1.00 37.05 66 GLY B N 1
ATOM 2433 C CA . GLY B 1 76 ? 24.036 -59.652 23.468 1.00 35.85 66 GLY B CA 1
ATOM 2434 C C . GLY B 1 76 ? 22.959 -59.847 22.421 1.00 29.90 66 GLY B C 1
ATOM 2435 O O . GLY B 1 76 ? 23.236 -59.981 21.220 1.00 29.40 66 GLY B O 1
ATOM 2439 N N . PRO B 1 77 ? 21.707 -59.900 22.864 1.00 27.65 67 PRO B N 1
ATOM 2440 C CA . PRO B 1 77 ? 20.612 -60.168 21.930 1.00 24.79 67 PRO B CA 1
ATOM 2441 C C . PRO B 1 77 ? 20.442 -59.023 20.946 1.00 22.46 67 PRO B C 1
ATOM 2442 O O . PRO B 1 77 ? 20.691 -57.856 21.265 1.00 24.88 67 PRO B O 1
ATOM 2453 N N . ILE B 1 78 ? 20.014 -59.380 19.745 1.00 22.77 68 ILE B N 1
ATOM 2454 C CA . ILE B 1 78 ? 19.408 -58.433 18.821 1.00 23.09 68 ILE B CA 1
ATOM 2455 C C . ILE B 1 78 ? 17.908 -58.611 19.011 1.00 23.99 68 ILE B C 1
ATOM 2456 O O . ILE B 1 78 ? 17.360 -59.672 18.690 1.00 29.06 68 ILE B O 1
ATOM 2472 N N . TRP B 1 79 ? 17.243 -57.633 19.635 1.00 23.40 69 TRP B N 1
ATOM 2473 C CA . TRP B 1 79 ? 15.852 -57.873 20.015 1.00 24.07 69 TRP B CA 1
ATOM 2474 C C . TRP B 1 79 ? 14.858 -57.692 18.878 1.00 25.11 69 TRP B C 1
ATOM 2475 O O . TRP B 1 79 ? 13.867 -58.431 18.814 1.00 24.95 69 TRP B O 1
ATOM 2496 N N . LEU B 1 80 ? 15.085 -56.736 17.970 1.00 23.84 70 LEU B N 1
ATOM 2497 C CA . LEU B 1 80 ? 14.090 -56.380 16.972 1.00 23.47 70 LEU B CA 1
ATOM 2498 C C . LEU B 1 80 ? 14.713 -56.300 15.586 1.00 25.74 70 LEU B C 1
ATOM 2499 O O . LEU B 1 80 ? 15.872 -55.910 15.438 1.00 24.04 70 LEU B O 1
ATOM 2515 N N . ASN B 1 81 ? 13.931 -56.698 14.589 1.00 23.79 71 ASN B N 1
ATOM 2516 C CA . ASN B 1 81 ? 14.256 -56.503 13.185 1.00 24.11 71 ASN B CA 1
ATOM 2517 C C . ASN B 1 81 ? 12.984 -56.138 12.441 1.00 28.73 71 ASN B C 1
ATOM 2518 O O . ASN B 1 81 ? 12.908 -55.097 11.777 1.00 29.92 71 ASN B O 1
ATOM 2529 N N . GLU B 1 82 ? 11.966 -56.981 12.581 1.00 28.76 72 GLU B N 1
ATOM 2530 C CA . GLU B 1 82 ? 10.681 -56.768 11.926 1.00 36.18 72 GLU B CA 1
ATOM 2531 C C . GLU B 1 82 ? 9.839 -55.917 12.873 1.00 38.39 72 GLU B C 1
ATOM 2532 O O . GLU B 1 82 ? 9.010 -56.409 13.642 1.00 28.53 72 GLU B O 1
ATOM 2544 N N . VAL B 1 83 ? 10.098 -54.606 12.838 1.00 33.62 73 VAL B N 1
ATOM 2545 C CA . VAL B 1 83 ? 9.298 -53.627 13.564 1.00 30.73 73 VAL B CA 1
ATOM 2546 C C . VAL B 1 83 ? 8.959 -52.526 12.575 1.00 28.51 73 VAL B C 1
ATOM 2547 O O . VAL B 1 83 ? 9.795 -52.153 11.746 1.00 32.21 73 VAL B O 1
ATOM 2560 N N . MET B 1 84 ? 7.702 -52.089 12.588 1.00 25.11 74 MET B N 1
ATOM 2561 C CA . MET B 1 84 ? 7.192 -51.100 11.642 1.00 26.13 74 MET B CA 1
ATOM 2562 C C . MET B 1 84 ? 6.433 -50.050 12.426 1.00 26.88 74 MET B C 1
ATOM 2563 O O . MET B 1 84 ? 5.456 -50.367 13.112 1.00 26.61 74 MET B O 1
ATOM 2577 N N . CYS B 1 85 ? 6.864 -48.803 12.306 1.00 26.06 75 CYS B N 1
ATOM 2578 C CA . CYS B 1 85 ? 6.277 -47.682 13.015 1.00 26.20 75 CYS B CA 1
ATOM 2579 C C . CYS B 1 85 ? 5.602 -46.761 12.008 1.00 28.06 75 CYS B C 1
ATOM 2580 O O . CYS B 1 85 ? 6.122 -46.536 10.914 1.00 26.26 75 CYS B O 1
ATOM 2587 N N . PHE B 1 86 ? 4.431 -46.243 12.372 1.00 30.26 76 PHE B N 1
ATOM 2588 C CA . PHE B 1 86 ? 3.787 -45.218 11.558 1.00 31.57 76 PHE B CA 1
ATOM 2589 C C . PHE B 1 86 ? 4.370 -43.840 11.842 1.00 32.04 76 PHE B C 1
ATOM 2590 O O . PHE B 1 86 ? 4.434 -42.988 10.936 1.00 29.22 76 PHE B O 1
ATOM 2607 N N . GLY B 1 87 ? 4.837 -43.616 13.062 1.00 29.51 77 GLY B N 1
ATOM 2608 C CA . GLY B 1 87 ? 5.567 -42.399 13.366 1.00 29.60 77 GLY B CA 1
ATOM 2609 C C . GLY B 1 87 ? 5.102 -41.692 14.621 1.00 29.47 77 GLY B C 1
ATOM 2610 O O . GLY B 1 87 ? 5.889 -40.994 15.268 1.00 28.84 77 GLY B O 1
ATOM 2614 N N . ARG B 1 88 ? 3.849 -41.898 15.017 1.00 32.68 78 ARG B N 1
ATOM 2615 C CA . ARG B 1 88 ? 3.292 -41.181 16.158 1.00 34.36 78 ARG B CA 1
ATOM 2616 C C . ARG B 1 88 ? 3.122 -42.056 17.397 1.00 33.79 78 ARG B C 1
ATOM 2617 O O . ARG B 1 88 ? 2.563 -41.592 18.394 1.00 27.63 78 ARG B O 1
ATOM 2627 N N . GLU B 1 89 ? 3.654 -43.277 17.385 1.00 28.00 79 GLU B N 1
ATOM 2628 C CA . GLU B 1 89 ? 3.601 -44.144 18.563 1.00 28.04 79 GLU B CA 1
ATOM 2629 C C . GLU B 1 89 ? 4.422 -43.566 19.719 1.00 32.06 79 GLU B C 1
ATOM 2630 O O . GLU B 1 89 ? 5.461 -42.941 19.524 1.00 31.22 79 GLU B O 1
ATOM 2642 N N . SER B 1 90 ? 3.946 -43.792 20.949 1.00 32.44 80 SER B N 1
ATOM 2643 C CA . SER B 1 90 ? 4.597 -43.228 22.124 1.00 32.11 80 SER B CA 1
ATOM 2644 C C . SER B 1 90 ? 5.876 -43.953 22.503 1.00 28.58 80 SER B C 1
ATOM 2645 O O . SER B 1 90 ? 6.662 -43.437 23.310 1.00 28.50 80 SER B O 1
ATOM 2653 N N . SER B 1 91 ? 6.086 -45.153 21.975 1.00 32.22 81 SER B N 1
ATOM 2654 C CA . SER B 1 91 ? 7.265 -45.941 22.283 1.00 30.18 81 SER B CA 1
ATOM 2655 C C . SER B 1 91 ? 7.396 -46.988 21.194 1.00 25.43 81 SER B C 1
ATOM 2656 O O . SER B 1 91 ? 6.417 -47.339 20.526 1.00 29.05 81 SER B O 1
ATOM 2664 N N . ILE B 1 92 ? 8.615 -47.482 21.015 1.00 24.74 82 ILE B N 1
ATOM 2665 C CA . ILE B 1 92 ? 8.811 -48.456 19.963 1.00 26.27 82 ILE B CA 1
ATOM 2666 C C . ILE B 1 92 ? 8.109 -49.749 20.323 1.00 27.30 82 ILE B C 1
ATOM 2667 O O . ILE B 1 92 ? 7.713 -50.509 19.433 1.00 27.32 82 ILE B O 1
ATOM 2683 N N . GLU B 1 93 ? 7.874 -49.983 21.617 1.00 26.83 83 GLU B N 1
ATOM 2684 C CA . GLU B 1 93 ? 7.116 -51.163 22.009 1.00 30.25 83 GLU B CA 1
ATOM 2685 C C . GLU B 1 93 ? 5.692 -51.115 21.473 1.00 32.28 83 GLU B C 1
ATOM 2686 O O . GLU B 1 93 ? 5.044 -52.168 21.368 1.00 31.15 83 GLU B O 1
ATOM 2698 N N . ASN B 1 94 ? 5.204 -49.922 21.105 1.00 28.23 84 ASN B N 1
ATOM 2699 C CA . ASN B 1 94 ? 3.856 -49.742 20.577 1.00 31.84 84 ASN B CA 1
ATOM 2700 C C . ASN B 1 94 ? 3.819 -49.683 19.052 1.00 30.63 84 ASN B C 1
ATOM 2701 O O . ASN B 1 94 ? 2.749 -49.494 18.473 1.00 30.34 84 ASN B O 1
ATOM 2712 N N . CYS B 1 95 ? 4.952 -49.880 18.391 1.00 22.38 85 CYS B N 1
ATOM 2713 C CA . CYS B 1 95 ? 4.948 -50.128 16.965 1.00 23.36 85 CYS B CA 1
ATOM 2714 C C . CYS B 1 95 ? 4.595 -51.584 16.694 1.00 25.43 85 CYS B C 1
ATOM 2715 O O . CYS B 1 95 ? 4.473 -52.408 17.609 1.00 27.83 85 CYS B O 1
ATOM 2722 N N . LYS B 1 96 ? 4.441 -51.911 15.422 1.00 23.81 86 LYS B N 1
ATOM 2723 C CA . LYS B 1 96 ? 4.099 -53.275 15.041 1.00 25.88 86 LYS B CA 1
ATOM 2724 C C . LYS B 1 96 ? 5.350 -54.147 15.008 1.00 29.69 86 LYS B C 1
ATOM 2725 O O . LYS B 1 96 ? 6.240 -53.929 14.188 1.00 26.38 86 LYS B O 1
ATOM 2744 N N . ILE B 1 97 ? 5.396 -55.164 15.878 1.00 23.63 87 ILE B N 1
ATOM 2745 C CA . ILE B 1 97 ? 6.580 -55.992 16.083 1.00 25.79 87 ILE B CA 1
ATOM 2746 C C . ILE B 1 97 ? 6.168 -57.418 15.776 1.00 28.55 87 ILE B C 1
ATOM 2747 O O . ILE B 1 97 ? 5.241 -57.930 16.406 1.00 27.62 87 ILE B O 1
ATOM 2763 N N . ASN B 1 98 ? 6.820 -58.047 14.795 1.00 28.88 88 ASN B N 1
ATOM 2764 C CA . ASN B 1 98 ? 6.378 -59.391 14.417 1.00 28.46 88 ASN B CA 1
ATOM 2765 C C . ASN B 1 98 ? 6.894 -60.455 15.367 1.00 32.86 88 ASN B C 1
ATOM 2766 O O . ASN B 1 98 ? 6.250 -61.503 15.514 1.00 30.06 88 ASN B O 1
ATOM 2777 N N . GLN B 1 99 ? 8.090 -60.251 15.918 1.00 27.42 89 GLN B N 1
ATOM 2778 C CA . GLN B 1 99 ? 8.784 -61.220 16.759 1.00 30.67 89 GLN B CA 1
ATOM 2779 C C . GLN B 1 99 ? 9.798 -60.471 17.606 1.00 32.33 89 GLN B C 1
ATOM 2780 O O . GLN B 1 99 ? 10.404 -59.495 17.151 1.00 27.06 89 GLN B O 1
ATOM 2794 N N . TRP B 1 100 ? 10.023 -60.967 18.815 1.00 24.91 90 TRP B N 1
ATOM 2795 C CA . TRP B 1 100 ? 11.158 -60.540 19.617 1.00 24.64 90 TRP B CA 1
ATOM 2796 C C . TRP B 1 100 ? 12.264 -61.578 19.541 1.00 33.69 90 TRP B C 1
ATOM 2797 O O . TRP B 1 100 ? 12.024 -62.782 19.753 1.00 29.04 90 TRP B O 1
ATOM 2818 N N . GLY B 1 101 ? 13.477 -61.108 19.268 1.00 24.67 91 GLY B N 1
ATOM 2819 C CA . GLY B 1 101 ? 14.625 -61.978 19.203 1.00 25.58 91 GLY B CA 1
ATOM 2820 C C . GLY B 1 101 ? 14.901 -62.299 17.761 1.00 32.36 91 GLY B C 1
ATOM 2821 O O . GLY B 1 101 ? 14.034 -62.842 17.073 1.00 37.77 91 GLY B O 1
ATOM 2825 N N . VAL B 1 102 ? 16.111 -61.983 17.310 1.00 28.04 92 VAL B N 1
ATOM 2826 C CA . VAL B 1 102 ? 16.474 -61.966 15.902 1.00 31.00 92 VAL B CA 1
ATOM 2827 C C . VAL B 1 102 ? 17.669 -62.876 15.709 1.00 28.51 92 VAL B C 1
ATOM 2828 O O . VAL B 1 102 ? 18.670 -62.736 16.417 1.00 32.70 92 VAL B O 1
ATOM 2832 N N . LEU B 1 103 ? 17.577 -63.794 14.745 1.00 31.73 93 LEU B N 1
ATOM 2833 C CA . LEU B 1 103 ? 18.721 -64.617 14.370 1.00 32.58 93 LEU B CA 1
ATOM 2834 C C . LEU B 1 103 ? 19.183 -64.381 12.936 1.00 35.21 93 LEU B C 1
ATOM 2835 O O . LEU B 1 103 ? 20.179 -64.979 12.508 1.00 37.30 93 LEU B O 1
ATOM 2840 N N . SER B 1 104 ? 18.515 -63.513 12.191 1.00 30.22 94 SER B N 1
ATOM 2841 C CA . SER B 1 104 ? 18.842 -63.257 10.791 1.00 35.95 94 SER B CA 1
ATOM 2842 C C . SER B 1 104 ? 19.745 -62.040 10.606 1.00 35.11 94 SER B C 1
ATOM 2843 O O . SER B 1 104 ? 19.964 -61.601 9.468 1.00 30.81 94 SER B O 1
ATOM 2851 N N . CYS B 1 105 ? 20.269 -61.483 11.685 1.00 29.19 95 CYS B N 1
ATOM 2852 C CA . CYS B 1 105 ? 21.118 -60.311 11.608 1.00 32.14 95 CYS B CA 1
ATOM 2853 C C . CYS B 1 105 ? 22.341 -60.557 12.466 1.00 29.78 95 CYS B C 1
ATOM 2854 O O . CYS B 1 105 ? 22.378 -61.468 13.289 1.00 30.05 95 CYS B O 1
ATOM 2861 N N . SER B 1 106 ? 23.337 -59.704 12.304 1.00 23.67 96 SER B N 1
ATOM 2862 C CA . SER B 1 106 ? 24.446 -59.660 13.234 1.00 28.61 96 SER B CA 1
ATOM 2863 C C . SER B 1 106 ? 24.569 -58.264 13.816 1.00 29.93 96 SER B C 1
ATOM 2864 O O . SER B 1 106 ? 23.908 -57.308 13.385 1.00 27.80 96 SER B O 1
ATOM 2872 N N . HIS B 1 107 ? 25.442 -58.148 14.808 1.00 27.30 97 HIS B N 1
ATOM 2873 C CA . HIS B 1 107 ? 25.612 -56.857 15.440 1.00 26.20 97 HIS B CA 1
ATOM 2874 C C . HIS B 1 107 ? 26.281 -55.836 14.539 1.00 28.47 97 HIS B C 1
ATOM 2875 O O . HIS B 1 107 ? 26.258 -54.660 14.891 1.00 26.15 97 HIS B O 1
ATOM 2890 N N . SER B 1 108 ? 26.862 -56.249 13.402 1.00 27.42 98 SER B N 1
ATOM 2891 C CA . SER B 1 108 ? 27.358 -55.292 12.410 1.00 32.52 98 SER B CA 1
ATOM 2892 C C . SER B 1 108 ? 26.240 -54.468 11.802 1.00 27.37 98 SER B C 1
ATOM 2893 O O . SER B 1 108 ? 26.513 -53.464 11.118 1.00 27.65 98 SER B O 1
ATOM 2901 N N . GLU B 1 109 ? 24.994 -54.870 12.025 1.00 25.24 99 GLU B N 1
ATOM 2902 C CA . GLU B 1 109 ? 23.831 -54.195 11.484 1.00 26.84 99 GLU B CA 1
ATOM 2903 C C . GLU B 1 109 ? 23.068 -53.398 12.536 1.00 26.88 99 GLU B C 1
ATOM 2904 O O . GLU B 1 109 ? 21.951 -52.927 12.262 1.00 22.69 99 GLU B O 1
ATOM 2916 N N . ASP B 1 110 ? 23.675 -53.159 13.695 1.00 22.60 100 ASP B N 1
ATOM 2917 C CA . ASP B 1 110 ? 22.957 -52.527 14.785 1.00 22.32 100 ASP B CA 1
ATOM 2918 C C . ASP B 1 110 ? 22.569 -51.102 14.402 1.00 24.74 100 ASP B C 1
ATOM 2919 O O . ASP B 1 110 ? 23.396 -50.323 13.916 1.00 26.06 100 ASP B O 1
ATOM 2928 N N . ALA B 1 111 ? 21.323 -50.749 14.678 1.00 25.81 101 ALA B N 1
ATOM 2929 C CA . ALA B 1 111 ? 20.756 -49.499 14.191 1.00 22.29 101 ALA B CA 1
ATOM 2930 C C . ALA B 1 111 ? 21.029 -48.352 15.149 1.00 22.32 101 ALA B C 1
ATOM 2931 O O . ALA B 1 111 ? 21.248 -48.540 16.348 1.00 25.50 101 ALA B O 1
ATOM 2938 N N . GLY B 1 112 ? 20.978 -47.132 14.600 1.00 23.83 102 GLY B N 1
ATOM 2939 C CA . GLY B 1 112 ? 21.240 -45.943 15.383 1.00 25.74 102 GLY B CA 1
ATOM 2940 C C . GLY B 1 112 ? 20.364 -44.786 14.967 1.00 22.16 102 GLY B C 1
ATOM 2941 O O . GLY B 1 112 ? 19.641 -44.836 13.967 1.00 22.22 102 GLY B O 1
ATOM 2945 N N . VAL B 1 113 ? 20.412 -43.728 15.780 1.00 21.58 103 VAL B N 1
ATOM 2946 C CA . VAL B 1 113 ? 19.592 -42.543 15.582 1.00 22.41 103 VAL B CA 1
ATOM 2947 C C . VAL B 1 113 ? 20.363 -41.321 16.074 1.00 24.70 103 VAL B C 1
ATOM 2948 O O . VAL B 1 113 ? 21.231 -41.418 16.943 1.00 26.58 103 VAL B O 1
ATOM 2961 N N . THR B 1 114 ? 20.085 -40.175 15.449 1.00 23.93 104 THR B N 1
ATOM 2962 C CA . THR B 1 114 ? 20.468 -38.864 15.967 1.00 24.81 104 THR B CA 1
ATOM 2963 C C . THR B 1 114 ? 19.199 -38.060 16.192 1.00 21.92 104 THR B C 1
ATOM 2964 O O . THR B 1 114 ? 18.400 -37.894 15.267 1.00 21.93 104 THR B O 1
ATOM 2975 N N . CYS B 1 115 ? 19.022 -37.541 17.398 1.00 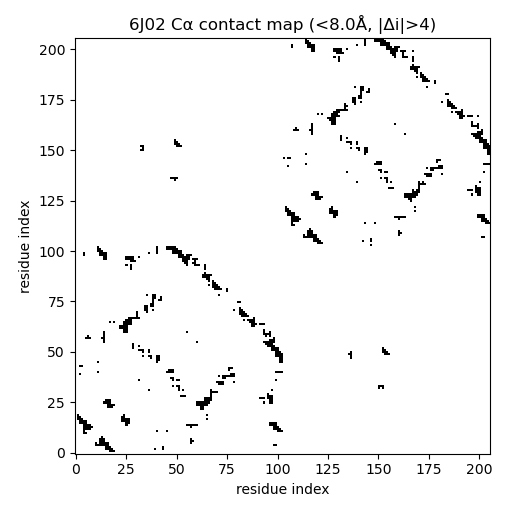22.83 105 CYS B N 1
ATOM 2976 C CA . CYS B 1 115 ? 17.851 -36.755 17.744 1.00 21.48 105 CYS B CA 1
ATOM 2977 C C . CYS B 1 115 ? 18.245 -35.291 17.901 1.00 28.41 105 CYS B C 1
ATOM 2978 O O . CYS B 1 115 ? 19.418 -34.959 18.053 1.00 26.82 105 CYS B O 1
ATOM 2985 N N . THR B 1 116 ? 17.245 -34.427 17.947 1.00 28.64 106 THR B N 1
ATOM 2986 C CA . THR B 1 116 ? 17.550 -33.010 18.135 1.00 37.32 106 THR B CA 1
ATOM 2987 C C . THR B 1 116 ? 18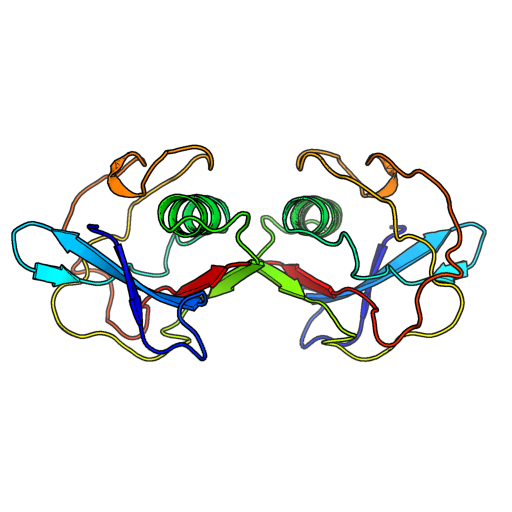.213 -32.806 19.481 1.00 47.41 106 THR B C 1
ATOM 2988 O O . THR B 1 116 ? 18.067 -33.635 20.373 1.00 47.23 106 THR B O 1
#

B-factor: mean 34.52, std 10.15, range [16.42, 123.67]